Protein 5X5O (pdb70)

B-factor: mean 28.89, std 9.57, range [13.62, 67.31]

CATH classification: 3.30.200.20 (+1 more: 1.10.510.10)

Organism: Homo sapiens (NCBI:txid9606)

InterPro domains:
  IPR000719 Protein kinase domain [PS50011] (16-277)
  IPR000719 Protein kinase domain [SM00220] (16-263)
  IPR001245 Serine-threonine/tyrosine-protein kinase, catalytic domain [PF07714] (17-259)
  IPR001245 Serine-threonine/tyrosine-protein kinase, catalytic domain [PR00109] (82-95)
  IPR001245 Serine-threonine/tyrosine-protein kinase, catalytic domain [PR00109] (123-141)
  IPR001245 Serine-threonine/tyrosine-protein kinase, catalytic domain [PR00109] (168-178)
  IPR001245 Serine-threonine/tyrosine-protein kinase, catalytic domain [PR00109] (187-209)
  IPR001245 Serine-threonine/tyrosine-protein kinase, catalytic domain [PR00109] (231-253)
  IPR001660 Sterile alpha motif domain [PF07647] (359-407)
  IPR001660 Sterile alpha motif domain [PS50105] (339-410)
  IPR001660 Sterile alpha motif domain [SM00454] (336-410)
  IPR008271 Serine/threonine-protein kinase, active site [PS00108] (129-141)
  IPR011009 Protein kinase-like domain superfamily [SSF56112] (8-260)
  IPR013761 Sterile alpha motif/pointed domain superfamily [G3DSA:1.10.150.50] (335-414)
  IPR013761 Sterile alpha motif/pointed domain superfamily [SSF47769] (335-408)
  IPR051681 Serine/Threonine Kinases and Pseudokinases [PTHR44329] (10-263)

Sequence (291 aa):
FVQIKFDDLQFFENCGGGSFGSVYRAKWISQDKEVAVKKLLKIEKEAEILSSVLSHRNIIQFYGVILEPPNYGIVTEYASLGSLYDYINSNRSEEMDMDHIMTWATDVAKGMHYLHMEAPVKVIHRDLKSRNVVIAADGVLKICDFGASRFHNHTTHSLVGTFPWMAPEVIQSLPVSETCDTYSYGVVLWEMLTREVPFKGLEGLQVAWLVVEKNERLTIPSSCPRSFAELLHQCWEADAKKRPSFKQIISILESMSNDTSLPDKCNSFLHNKAEWRCEIEATLERLKKLER

GO terms:
  GO:0004674 protein serine/threonine kinase activity (F, IDA)
  GO:0004706 JUN kinase kinase kinase activity (F, IDA)
  GO:0004709 MAP kinase kinase kinase activity (F, IDA)
  GO:0005737 cytoplasm (C, IDA)
  GO:0031098 stress-activated protein kinase signaling cascade (P, IDA)
  GO:1902010 negative regulation of translation in response to endoplasmic reticulum stress (P, IDA)
  GO:0071493 cellular response to UV-B (P, IDA)
  GO:0070303 negative regulation of stress-activated protein kinase signaling cascade (P, IDA)
  GO:0170011 stalled ribosome sensor activity (F, IDA)
  GO:0005515 protein binding (F, IPI)
  GO:0070181 small ribosomal subunit rRNA binding (F, IDA)
  GO:0038066 p38MAPK cascade (P, IDA)
  GO:0043068 positive regulation of programmed cell death (P, IDA)
  GO:0030295 protein kinase activator activity (F, IDA)
  GO:0043022 ribosome binding (F, IDA)
  GO:0140469 GCN2-mediated signaling (P, IDA)
  GO:0051403 stress-activated MAPK cascade (P, IDA)
  GO:0046777 protein autophosphorylation (P, IDA)
  GO:0007254 JNK cascade (P, IDA)
  GO:0070269 pyroptotic inflammatory response (P, IDA)

Solvent-accessible surface area: 13690 Å² total; per-residue (Å²): 75,87,91,3,118,64,128,29,13,85,48,89,75,112,29,74,63,30,89,89,16,29,70,12,76,0,57,24,96,79,98,109,80,66,0,13,5,25,43,2,106,122,10,83,152,99,10,93,74,21,17,98,2,64,48,180,1,1,16,53,37,42,0,0,4,62,54,97,112,48,31,0,30,0,19,28,71,7,64,106,30,18,0,40,96,24,2,60,48,137,163,4,107,108,3,55,15,96,39,0,14,70,13,0,26,19,0,0,91,0,0,36,21,0,4,123,102,17,99,43,101,0,28,0,100,22,1,22,0,104,10,0,25,5,12,76,115,23,38,0,25,0,20,38,21,8,2,26,95,30,11,90,75,27,43,97,110,79,74,28,8,18,12,3,15,1,10,14,32,37,82,104,80,128,52,30,34,14,1,0,0,4,4,1,0,2,0,1,3,0,1,2,1,14,23,29,2,12,99,69,24,88,1,130,26,1,6,120,15,2,38,96,120,94,28,42,15,33,32,4,98,54,12,10,161,42,0,13,90,3,1,94,81,0,7,75,57,68,18,160,139,11,8,30,3,131,94,0,24,57,48,2,103,75,9,72,119,49,134,48,3,51,117,118,0,39,72,4,1,115,46,35,96,124,4,122,86,63,10,55,52,28,11,109,142,6,99,69,76,89,122

Secondary structure (DSSP, 8-state):
--B--GGGEEESS-TTSS-TT-EEEEEETTTTEEEEEEEES---GGGGGGTT---TTBPPEEEEEEETTEEEEEEE--TT-BHHHHHTSGGGGG--HHHHHHHHHHHHHHHHIIIIISSS----S---GGGEEE-TTS-EEE--TTHHHH-HHHH---TTTGGG--HHHHTT----THHHHHHHHHHHHHHHH-S-TTTT--HHHHHHHHHHS-------TTS-HHHHHHHHHHT-SSGGGSPPHHHHHHHHHHHHT-TTHHHHHHHHHTTHHHHHHHHHHHHHHHHHHH-

Nearest PDB structures (foldseek):
  6juu-assembly1_A  TM=1.003E+00  e=3.378E-52  Homo sapiens
  7yaz-assembly1_A  TM=9.928E-01  e=5.346E-51  Homo sapiens
  5hes-assembly1_A  TM=9.687E-01  e=1.290E-46  Homo sapiens
  5hes-assembly2_B  TM=9.769E-01  e=2.271E-45  Homo sapiens
  2e2b-assembly1_A  TM=8.171E-01  e=8.642E-20  Homo sapiens

Foldseek 3Di:
DAEAEPVQKAWPDDPPPDDQQDWTWIARNVVRAIKIKGWAQAFDPVCVLVQPDDDLAAWHWDHWYHDPRTTITITHDAPAAFQLVCLLDPNLLPDAPVLLLQQLLLNLVVLCCQQPVGPDRFQQQQDARNQWTAHPVGRIHGHNSCCVPTPVVSCVVVLLRLLQFQLCSLVVHDDDSLRVLLSSLSRSVCSLLSDRFLPPDGSVLSSCCCHVVVDHQDDFPLADPLSVVLSCLSSDNPSVSHDRSVVVSVSSVVLVPPPPVRVSSRCSSNCNVPRVVVRVVVSVVSVVVVD

Radius of gyration: 19.41 Å; Cα contacts (8 Å, |Δi|>4): 484; chains: 1; bounding box: 49×49×43 Å

Structure (mmCIF, N/CA/C/O backbone):
data_5X5O
#
_entry.id   5X5O
#
_cell.length_a   131.057
_cell.length_b   48.501
_cell.length_c   42.625
_cell.angle_alpha   90.00
_cell.angle_beta   105.48
_cell.angle_gamma   90.00
#
_symmetry.space_group_name_H-M   'C 1 2 1'
#
loop_
_entity.id
_entity.type
_entity.pdbx_description
1 polymer 'Mitogen-activated protein kinase kinase kinase MLT'
2 non-polymer N-[2,4-bis(fluoranyl)-3-[2-(3-methoxy-1H-pyrazolo[3,4-b]pyridin-5-yl)ethynyl]phenyl]-3-bromanyl-benzenesulfonamide
3 water water
#
loop_
_atom_site.group_PDB
_atom_site.id
_atom_site.type_symbol
_atom_site.label_atom_id
_atom_site.label_alt_id
_atom_site.label_comp_id
_atom_site.label_asym_id
_atom_site.label_entity_id
_atom_site.label_seq_id
_atom_site.pdbx_PDB_ins_code
_atom_site.Cartn_x
_atom_site.Cartn_y
_atom_site.Cartn_z
_atom_site.occupancy
_atom_site.B_iso_or_equiv
_atom_site.auth_seq_id
_atom_site.auth_comp_id
_atom_site.auth_asym_id
_atom_site.auth_atom_id
_atom_site.pdbx_PDB_model_num
ATOM 1 N N . PHE A 1 9 ? -0.631 0.201 21.240 1.00 40.69 8 PHE A N 1
ATOM 2 C CA . PHE A 1 9 ? 0.582 -0.615 21.213 1.00 40.30 8 PHE A CA 1
ATOM 3 C C . PHE A 1 9 ? 0.261 -2.051 20.813 1.00 40.83 8 PHE A C 1
ATOM 4 O O . PHE A 1 9 ? 0.421 -2.983 21.599 1.00 39.16 8 PHE A O 1
ATOM 12 N N . VAL A 1 10 ? -0.200 -2.202 19.573 1.00 35.48 9 VAL A N 1
ATOM 13 C CA . VAL A 1 10 ? -0.525 -3.514 19.031 1.00 32.90 9 VAL A CA 1
ATOM 14 C C . VAL A 1 10 ? 0.717 -4.388 18.999 1.00 27.48 9 VAL A C 1
ATOM 15 O O . VAL A 1 10 ? 1.770 -3.988 18.499 1.00 25.89 9 VAL A O 1
ATOM 19 N N . GLN A 1 11 ? 0.603 -5.595 19.533 1.00 29.29 10 GLN A N 1
ATOM 20 C CA . GLN A 1 11 ? 1.703 -6.543 19.507 1.00 23.91 10 GLN A CA 1
ATOM 21 C C . GLN A 1 11 ? 1.597 -7.421 18.270 1.00 26.56 10 GLN A C 1
ATOM 22 O O . GLN A 1 11 ? 0.513 -7.924 17.949 1.00 32.27 10 GLN A O 1
ATOM 28 N N . ILE A 1 12 ? 2.718 -7.596 17.576 1.00 23.33 11 ILE A N 1
ATOM 29 C CA . ILE A 1 12 ? 2.800 -8.453 16.400 1.00 23.44 11 ILE A CA 1
ATOM 30 C C . ILE A 1 12 ? 3.730 -9.611 16.721 1.00 27.21 11 ILE A C 1
ATOM 31 O O . ILE A 1 12 ? 4.864 -9.397 17.162 1.00 26.34 11 ILE A O 1
ATOM 36 N N . LYS A 1 13 ? 3.253 -10.831 16.512 1.00 28.56 12 LYS A N 1
ATOM 37 C CA . LYS A 1 13 ? 4.078 -11.999 16.780 1.00 27.35 12 LYS A CA 1
ATOM 38 C C . LYS A 1 13 ? 5.205 -12.081 15.767 1.00 26.07 12 LYS A C 1
ATOM 39 O O . LYS A 1 13 ? 5.016 -11.784 14.583 1.00 25.82 12 LYS A O 1
ATOM 45 N N . PHE A 1 14 ? 6.395 -12.451 16.245 1.00 25.35 13 PHE A N 1
ATOM 46 C CA . PHE A 1 14 ? 7.517 -12.660 15.338 1.00 26.09 13 PHE A CA 1
ATOM 47 C C . PHE A 1 14 ? 7.144 -13.695 14.290 1.00 24.59 13 PHE A C 1
ATOM 48 O O . PHE A 1 14 ? 7.540 -13.595 13.121 1.00 24.31 13 PHE A O 1
ATOM 56 N N . ASP A 1 15 ? 6.329 -14.672 14.684 1.00 24.04 14 ASP A N 1
ATOM 57 C CA . ASP A 1 15 ? 5.910 -15.738 13.788 1.00 26.60 14 ASP A CA 1
ATOM 58 C C . ASP A 1 15 ? 4.862 -15.290 12.778 1.00 28.25 14 ASP A C 1
ATOM 59 O O . ASP A 1 15 ? 4.491 -16.074 11.891 1.00 24.90 14 ASP A O 1
ATOM 64 N N . ASP A 1 16 ? 4.355 -14.070 12.915 1.00 25.32 15 ASP A N 1
ATOM 65 C CA . ASP A 1 16 ? 3.387 -13.505 11.981 1.00 26.03 15 ASP A CA 1
ATOM 66 C C . ASP A 1 16 ? 4.064 -12.630 10.935 1.00 23.84 15 ASP A C 1
ATOM 67 O O . ASP A 1 16 ? 3.396 -11.844 10.267 1.00 21.16 15 ASP A O 1
ATOM 72 N N . LEU A 1 17 ? 5.378 -12.743 10.797 1.00 25.13 16 LEU A N 1
ATOM 73 C CA . LEU A 1 17 ? 6.154 -11.927 9.882 1.00 21.45 16 LEU A CA 1
ATOM 74 C C . LEU A 1 17 ? 6.965 -12.825 8.983 1.00 23.69 16 LEU A C 1
ATOM 75 O O . LEU A 1 17 ? 7.656 -13.728 9.463 1.00 24.45 16 LEU A O 1
ATOM 80 N N . GLN A 1 18 ? 6.892 -12.568 7.690 1.00 19.50 17 GLN A N 1
ATOM 81 C CA . GLN A 1 18 ? 7.800 -13.180 6.742 1.00 24.71 17 GLN A CA 1
ATOM 82 C C . GLN A 1 18 ? 8.879 -12.158 6.413 1.00 27.15 17 GLN A C 1
ATOM 83 O O . GLN A 1 18 ? 8.576 -11.082 5.898 1.00 28.57 17 GLN A O 1
ATOM 89 N N . PHE A 1 19 ? 10.124 -12.464 6.748 1.00 24.26 18 PHE A N 1
ATOM 90 C CA . PHE A 1 19 ? 11.213 -11.534 6.488 1.00 28.17 18 PHE A CA 1
ATOM 91 C C . PHE A 1 19 ? 11.771 -11.769 5.093 1.00 38.84 18 PHE A C 1
ATOM 92 O O . PHE A 1 19 ? 11.941 -12.914 4.666 1.00 33.01 18 PHE A O 1
ATOM 100 N N . PHE A 1 20 ? 12.027 -10.676 4.370 1.00 36.83 19 PHE A N 1
ATOM 101 C CA . PHE A 1 20 ? 12.500 -10.823 2.998 1.00 41.71 19 PHE A CA 1
ATOM 102 C C . PHE A 1 20 ? 14.023 -10.865 2.929 1.00 52.49 19 PHE A C 1
ATOM 103 O O . PHE A 1 20 ? 14.585 -11.554 2.069 1.00 56.20 19 PHE A O 1
ATOM 111 N N . GLU A 1 21 ? 14.712 -10.174 3.830 1.00 47.52 20 GLU A N 1
ATOM 112 C CA . GLU A 1 21 ? 16.143 -10.373 4.006 1.00 52.71 20 GLU A CA 1
ATOM 113 C C . GLU A 1 21 ? 16.384 -10.956 5.396 1.00 52.84 20 GLU A C 1
ATOM 114 O O . GLU A 1 21 ? 15.526 -10.850 6.278 1.00 50.77 20 GLU A O 1
ATOM 120 N N . ASN A 1 22 ? 17.540 -11.598 5.596 1.00 53.98 21 ASN A N 1
ATOM 121 C CA . ASN A 1 22 ? 17.806 -12.184 6.909 1.00 55.21 21 ASN A CA 1
ATOM 122 C C . ASN A 1 22 ? 17.920 -11.086 7.965 1.00 53.57 21 ASN A C 1
ATOM 123 O O . ASN A 1 22 ? 18.613 -10.085 7.764 1.00 53.87 21 ASN A O 1
ATOM 128 N N . CYS A 1 23 ? 17.223 -11.267 9.089 1.00 59.68 22 CYS A N 1
ATOM 129 C CA . CYS A 1 23 ? 17.147 -10.235 10.119 1.00 53.40 22 CYS A CA 1
ATOM 130 C C . CYS A 1 23 ? 18.259 -10.351 11.153 1.00 51.63 22 CYS A C 1
ATOM 131 O O . CYS A 1 23 ? 18.321 -9.533 12.080 1.00 51.33 22 CYS A O 1
ATOM 134 N N . GLY A 1 24 ? 19.137 -11.332 11.011 1.00 53.61 23 GLY A N 1
ATOM 135 C CA . GLY A 1 24 ? 20.308 -11.406 11.851 1.00 55.56 23 GLY A CA 1
ATOM 136 C C . GLY A 1 24 ? 21.542 -10.746 11.287 1.00 59.07 23 GLY A C 1
ATOM 137 O O . GLY A 1 24 ? 22.614 -10.852 11.891 1.00 59.89 23 GLY A O 1
ATOM 138 N N . GLY A 1 25 ? 21.433 -10.058 10.153 1.00 57.19 24 GLY A N 1
ATOM 139 C CA . GLY A 1 25 ? 22.598 -9.482 9.521 1.00 61.98 24 GLY A CA 1
ATOM 140 C C . GLY A 1 25 ? 22.857 -8.017 9.784 1.00 62.27 24 GLY A C 1
ATOM 141 O O . GLY A 1 25 ? 23.729 -7.438 9.130 1.00 67.31 24 GLY A O 1
ATOM 142 N N . GLY A 1 26 ? 22.153 -7.384 10.722 1.00 54.86 25 GLY A N 1
ATOM 143 C CA . GLY A 1 26 ? 22.280 -5.957 10.913 1.00 49.06 25 GLY A CA 1
ATOM 144 C C . GLY A 1 26 ? 22.459 -5.553 12.354 1.00 41.24 25 GLY A C 1
ATOM 145 O O . GLY A 1 26 ? 22.095 -6.264 13.299 1.00 38.91 25 GLY A O 1
ATOM 146 N N . SER A 1 27 ? 23.034 -4.366 12.517 1.00 39.10 26 SER A N 1
ATOM 147 C CA . SER A 1 27 ? 23.122 -3.730 13.817 1.00 36.58 26 SER A CA 1
ATOM 148 C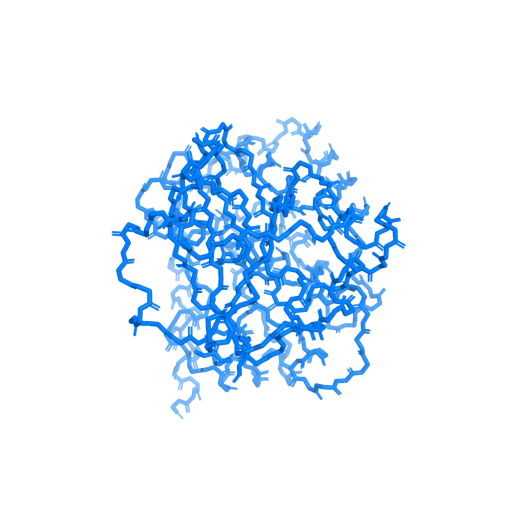 C . SER A 1 27 ? 21.730 -3.352 14.323 1.00 37.17 26 SER A C 1
ATOM 149 O O . SER A 1 27 ? 20.744 -3.338 13.572 1.00 37.36 26 SER A O 1
ATOM 152 N N . PHE A 1 28 ? 21.643 -3.084 15.623 1.00 31.59 27 PHE A N 1
ATOM 153 C CA . PHE A 1 28 ? 20.408 -2.528 16.151 1.00 31.83 27 PHE A CA 1
ATOM 154 C C . PHE A 1 28 ? 20.102 -1.228 15.423 1.00 37.89 27 PHE A C 1
ATOM 155 O O . PHE A 1 28 ? 21.004 -0.453 15.085 1.00 38.34 27 PHE A O 1
ATOM 163 N N . GLY A 1 29 ? 18.815 -1.002 15.162 1.00 35.82 28 GLY A N 1
ATOM 164 C CA . GLY A 1 29 ? 18.400 0.056 14.266 1.00 28.91 28 GLY A CA 1
ATOM 165 C C . GLY A 1 29 ? 18.237 -0.357 12.827 1.00 35.81 28 GLY A C 1
ATOM 166 O O . GLY A 1 29 ? 17.612 0.392 12.053 1.00 32.04 28 GLY A O 1
ATOM 167 N N . SER A 1 30 ? 18.769 -1.515 12.441 1.00 30.67 29 SER A N 1
ATOM 168 C CA . SER A 1 30 ? 18.581 -1.994 11.084 1.00 31.11 29 SER A CA 1
ATOM 169 C C . SER A 1 30 ? 17.104 -2.230 10.820 1.00 27.08 29 SER A C 1
ATOM 170 O O . SER A 1 30 ? 16.339 -2.595 11.716 1.00 25.71 29 SER A O 1
ATOM 173 N N . VAL A 1 31 ? 16.696 -1.989 9.585 1.00 29.77 30 VAL A N 1
ATOM 174 C CA . VAL A 1 31 ? 15.303 -2.113 9.195 1.00 28.34 30 VAL A CA 1
ATOM 175 C C . VAL A 1 31 ? 15.215 -3.197 8.140 1.00 29.55 30 VAL A C 1
ATOM 176 O O . VAL A 1 31 ? 16.018 -3.225 7.201 1.00 30.92 30 VAL A O 1
ATOM 180 N N . TYR A 1 32 ? 14.237 -4.078 8.287 1.00 25.33 31 TYR A N 1
ATOM 181 C CA . TYR A 1 32 ? 14.061 -5.170 7.351 1.00 24.56 31 TYR A CA 1
ATOM 182 C C . TYR A 1 32 ? 12.690 -5.070 6.716 1.00 27.89 31 TYR A C 1
ATOM 183 O O . TYR A 1 32 ? 11.708 -4.734 7.390 1.00 23.05 31 TYR A O 1
ATOM 192 N N . ARG A 1 33 ? 12.650 -5.332 5.411 1.00 27.81 32 ARG A N 1
ATOM 1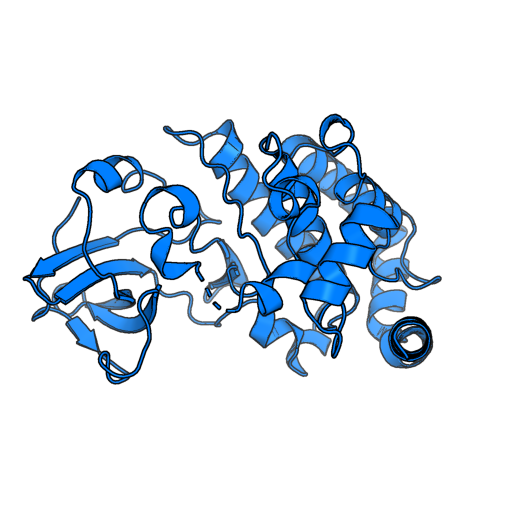93 C CA . ARG A 1 33 ? 11.389 -5.463 4.698 1.00 27.44 32 ARG A CA 1
ATOM 194 C C . ARG A 1 33 ? 10.804 -6.840 4.971 1.00 26.03 32 ARG A C 1
ATOM 195 O O . ARG A 1 33 ? 11.525 -7.840 4.991 1.00 26.62 32 ARG A O 1
ATOM 203 N N . ALA A 1 34 ? 9.495 -6.877 5.206 1.00 24.79 33 ALA A N 1
ATOM 204 C CA . ALA A 1 34 ? 8.810 -8.066 5.688 1.00 25.84 33 ALA A CA 1
ATOM 205 C C . ALA A 1 34 ? 7.346 -8.025 5.261 1.00 27.83 33 ALA A C 1
ATOM 206 O O . ALA A 1 34 ? 6.808 -6.967 4.913 1.00 25.40 33 ALA A O 1
ATOM 208 N N . LYS A 1 35 ? 6.714 -9.196 5.276 1.00 23.14 34 LYS A N 1
ATOM 209 C CA . LYS A 1 35 ? 5.275 -9.327 5.102 1.00 28.29 34 LYS A CA 1
ATOM 210 C C . LYS A 1 35 ? 4.646 -9.634 6.447 1.00 26.92 34 LYS A C 1
ATOM 211 O O . LYS A 1 35 ? 5.028 -10.604 7.113 1.00 23.13 34 LYS A O 1
ATOM 217 N N . TRP A 1 36 ? 3.670 -8.824 6.818 1.00 20.33 35 TRP A N 1
ATOM 218 C CA . TRP A 1 36 ? 2.802 -9.085 7.959 1.00 23.46 35 TRP A CA 1
ATOM 219 C C . TRP A 1 36 ? 1.713 -10.048 7.484 1.00 22.15 35 TRP A C 1
ATOM 220 O O . TRP A 1 36 ? 0.762 -9.640 6.818 1.00 25.40 35 TRP A O 1
ATOM 231 N N . ILE A 1 37 ? 1.843 -11.324 7.867 1.00 22.98 36 ILE A N 1
ATOM 232 C CA . ILE A 1 37 ? 1.136 -12.419 7.191 1.00 22.07 36 ILE A CA 1
ATOM 233 C C . ILE A 1 37 ? -0.362 -12.351 7.466 1.00 23.19 36 ILE A C 1
ATOM 234 O O . ILE A 1 37 ? -1.191 -12.500 6.559 1.00 26.22 36 ILE A O 1
ATOM 239 N N . SER A 1 38 ? -0.736 -12.154 8.730 1.00 24.21 37 SER A N 1
ATOM 240 C CA . SER A 1 38 ? -2.155 -12.198 9.092 1.00 26.01 37 SER A CA 1
ATOM 241 C C . SER A 1 38 ? -2.912 -11.017 8.504 1.00 30.41 37 SER A C 1
ATOM 242 O O . SER A 1 38 ? -4.144 -11.041 8.396 1.00 27.37 37 SER A O 1
ATOM 245 N N . GLN A 1 39 ? -2.192 -9.960 8.150 1.00 28.52 38 GLN A N 1
ATOM 246 C CA . GLN A 1 39 ? -2.796 -8.764 7.594 1.00 24.11 38 GLN A CA 1
ATOM 247 C C . GLN A 1 39 ? -2.454 -8.569 6.134 1.00 24.15 38 GLN A C 1
ATOM 248 O O . GLN A 1 39 ? -2.967 -7.632 5.516 1.00 27.12 38 GLN A O 1
ATOM 254 N N . ASP A 1 40 ? -1.588 -9.409 5.577 1.00 25.14 39 ASP A N 1
ATOM 255 C CA . ASP A 1 40 ? -1.257 -9.342 4.158 1.00 25.13 39 ASP A CA 1
ATOM 256 C C . ASP A 1 40 ? -0.751 -7.945 3.777 1.00 34.33 39 ASP A C 1
ATOM 257 O O . ASP A 1 40 ? -1.067 -7.411 2.710 1.00 31.25 39 ASP A O 1
ATOM 262 N N . LYS A 1 41 ? 0.046 -7.338 4.666 1.00 28.28 40 LYS A N 1
ATOM 263 C CA . LYS A 1 41 ? 0.632 -6.021 4.437 1.00 28.82 40 LYS A CA 1
ATOM 264 C C . LYS A 1 41 ? 2.152 -6.127 4.406 1.00 30.86 40 LYS A C 1
ATOM 265 O O . LYS A 1 41 ? 2.755 -6.827 5.228 1.00 22.14 40 LYS A O 1
ATOM 271 N N . GLU A 1 42 ? 2.758 -5.439 3.442 1.00 26.04 41 GLU A N 1
ATOM 272 C CA . GLU A 1 42 ? 4.202 -5.238 3.446 1.00 26.68 41 GLU A CA 1
ATOM 273 C C . GLU A 1 42 ? 4.569 -4.213 4.515 1.00 26.07 41 GLU A C 1
ATOM 274 O O . GLU A 1 42 ? 3.910 -3.179 4.655 1.00 25.53 41 GLU A O 1
ATOM 280 N N . VAL A 1 43 ? 5.617 -4.508 5.285 1.00 21.08 42 VAL A N 1
ATOM 281 C CA . VAL A 1 43 ? 5.974 -3.708 6.446 1.00 19.47 42 VAL A CA 1
ATOM 282 C C . VAL A 1 43 ? 7.490 -3.544 6.513 1.00 24.25 42 VAL A C 1
ATOM 283 O O . VAL A 1 43 ? 8.255 -4.260 5.861 1.00 21.14 42 VAL A O 1
ATOM 287 N N . ALA A 1 44 ? 7.913 -2.556 7.304 1.00 24.50 43 ALA A N 1
ATOM 288 C CA . ALA A 1 44 ? 9.292 -2.399 7.738 1.00 20.86 43 ALA A CA 1
ATOM 289 C C . ALA A 1 44 ? 9.375 -2.848 9.185 1.00 19.15 43 ALA A C 1
ATOM 290 O O . ALA A 1 44 ? 8.424 -2.653 9.948 1.00 21.72 43 ALA A O 1
ATOM 292 N N . VAL A 1 45 ? 10.490 -3.470 9.561 1.00 20.59 44 VAL A N 1
ATOM 293 C CA . VAL A 1 45 ? 10.692 -3.941 10.930 1.00 16.21 44 VAL A CA 1
ATOM 294 C C . VAL A 1 45 ? 12.060 -3.457 11.377 1.00 20.62 44 VAL A C 1
ATOM 295 O O . VAL A 1 45 ? 13.075 -3.828 10.774 1.00 23.06 44 VAL A O 1
ATOM 299 N N . LYS A 1 46 ? 12.094 -2.625 12.416 1.00 18.77 45 LYS A N 1
ATOM 300 C CA . LYS A 1 46 ? 13.353 -2.157 12.973 1.00 20.14 45 LYS A CA 1
ATOM 301 C C . LYS A 1 46 ? 13.750 -3.050 14.136 1.00 18.53 45 LYS A C 1
ATOM 302 O O . LYS A 1 46 ? 12.972 -3.228 15.076 1.00 20.74 45 LYS A O 1
ATOM 308 N N . LYS A 1 47 ? 14.970 -3.576 14.088 1.00 24.04 46 LYS A N 1
ATOM 309 C CA . LYS A 1 47 ? 15.446 -4.457 15.137 1.00 23.88 46 LYS A CA 1
ATOM 310 C C . LYS A 1 47 ? 15.962 -3.634 16.305 1.00 25.63 46 LYS A C 1
ATOM 311 O O . LYS A 1 47 ? 16.768 -2.720 16.122 1.00 26.45 46 LYS A O 1
ATOM 317 N N . LEU A 1 48 ? 15.490 -3.962 17.500 1.00 25.23 47 LEU A N 1
ATOM 318 C CA . LEU A 1 48 ? 15.827 -3.226 18.706 1.00 24.97 47 LEU A CA 1
ATOM 319 C C . LEU A 1 48 ? 16.419 -4.159 19.749 1.00 27.09 47 LEU A C 1
ATOM 320 O O . LEU A 1 48 ? 16.117 -5.355 19.792 1.00 24.30 47 LEU A O 1
ATOM 325 N N . LEU A 1 49 ? 17.264 -3.589 20.601 1.00 26.71 48 LEU A N 1
ATOM 326 C CA . LEU A 1 49 ? 17.748 -4.337 21.753 1.00 29.25 48 LEU A CA 1
ATOM 327 C C . LEU A 1 49 ? 16.604 -4.672 22.695 1.00 29.70 48 LEU A C 1
ATOM 328 O O . LEU A 1 49 ? 16.467 -5.817 23.141 1.00 26.93 48 LEU A O 1
ATOM 333 N N . LYS A 1 50 ? 15.778 -3.682 23.010 1.00 29.09 49 LYS A N 1
ATOM 334 C CA . LYS A 1 50 ? 14.584 -3.893 23.809 1.00 31.24 49 LYS A CA 1
ATOM 335 C C . LYS A 1 50 ? 13.646 -2.732 23.525 1.00 29.96 49 LYS A C 1
ATOM 336 O O . LYS A 1 50 ? 14.050 -1.729 22.934 1.00 29.69 49 LYS A O 1
ATOM 342 N N . ILE A 1 51 ? 12.390 -2.883 23.936 1.00 31.80 50 ILE A N 1
ATOM 343 C CA . ILE A 1 51 ? 11.361 -1.871 23.710 1.00 34.24 50 ILE A CA 1
ATOM 344 C C . ILE A 1 51 ? 10.777 -1.444 25.053 1.00 42.61 50 ILE A C 1
ATOM 345 O O . ILE A 1 51 ? 10.234 -2.277 25.787 1.00 44.03 50 ILE A O 1
ATOM 350 N N . GLU A 1 52 ? 10.885 -0.150 25.369 1.00 42.79 51 GLU A N 1
ATOM 351 C CA . GLU A 1 52 ? 10.187 0.430 26.512 1.00 44.38 51 GLU A CA 1
ATOM 352 C C . GLU A 1 52 ? 8.684 0.408 26.298 1.00 43.56 51 GLU A C 1
ATOM 353 O O . GLU A 1 52 ? 8.197 0.802 25.238 1.00 39.47 51 GLU A O 1
ATOM 359 N N . LYS A 1 53 ? 7.945 0.011 27.336 1.00 43.48 52 LYS A N 1
ATOM 360 C CA . LYS A 1 53 ? 6.500 0.200 27.321 1.00 38.51 52 LYS A CA 1
ATOM 361 C C . LYS A 1 53 ? 6.149 1.659 27.058 1.00 42.13 52 LYS A C 1
ATOM 362 O O . LYS A 1 53 ? 5.120 1.955 26.442 1.00 40.82 52 LYS A O 1
ATOM 368 N N . GLU A 1 54 ? 6.996 2.590 27.521 1.00 37.09 53 GLU A N 1
ATOM 369 C CA . GLU A 1 54 ? 6.686 4.014 27.391 1.00 39.10 53 GLU A CA 1
ATOM 370 C C . GLU A 1 54 ? 6.661 4.483 25.941 1.00 35.00 53 GLU A C 1
ATOM 371 O O . GLU A 1 54 ? 6.088 5.540 25.647 1.00 38.66 53 GLU A O 1
ATOM 377 N N . ALA A 1 55 ? 7.286 3.738 25.027 1.00 38.43 54 ALA A N 1
ATOM 378 C CA . ALA A 1 55 ? 7.187 4.087 23.614 1.00 38.14 54 ALA A CA 1
ATOM 379 C C . ALA A 1 55 ? 5.746 4.079 23.117 1.00 34.88 54 ALA A C 1
ATOM 380 O O . ALA A 1 55 ? 5.498 4.553 22.003 1.00 37.48 54 ALA A O 1
ATOM 382 N N . GLU A 1 56 ? 4.811 3.555 23.922 1.00 32.16 55 GLU A N 1
ATOM 383 C CA . GLU A 1 56 ? 3.379 3.647 23.645 1.00 36.66 55 GLU A CA 1
ATOM 384 C C . GLU A 1 56 ? 2.970 5.038 23.199 1.00 33.00 55 GLU A C 1
ATOM 385 O O . GLU A 1 56 ? 2.075 5.189 22.362 1.00 31.26 55 GLU A O 1
ATOM 391 N N . ILE A 1 57 ? 3.590 6.068 23.779 1.00 30.14 56 ILE A N 1
ATOM 392 C CA . ILE A 1 57 ? 3.129 7.432 23.549 1.00 31.53 56 ILE A CA 1
ATOM 393 C C . ILE A 1 57 ? 3.322 7.838 22.090 1.00 28.93 56 ILE A C 1
ATOM 394 O O . ILE A 1 57 ? 2.587 8.684 21.577 1.00 32.06 56 ILE A O 1
ATOM 399 N N . LEU A 1 58 ? 4.302 7.256 21.402 1.00 26.46 57 LEU A N 1
ATOM 400 C CA . LEU A 1 58 ? 4.529 7.569 19.997 1.00 28.18 57 LEU A CA 1
ATOM 401 C C . LEU A 1 58 ? 3.645 6.762 19.066 1.00 30.42 57 LEU A C 1
ATOM 402 O O . LEU A 1 58 ? 3.512 7.126 17.890 1.00 30.60 57 LEU A O 1
ATOM 407 N N A SER A 1 59 ? 3.054 5.667 19.551 0.33 31.01 58 SER A N 1
ATOM 408 N N B SER A 1 59 ? 3.045 5.676 19.566 0.67 31.04 58 SER A N 1
ATOM 409 C CA A SER A 1 59 ? 2.268 4.792 18.690 0.33 29.69 58 SER A CA 1
ATOM 410 C CA B SER A 1 59 ? 2.259 4.778 18.729 0.67 29.94 58 SER A CA 1
ATOM 411 C C A SER A 1 59 ? 1.049 5.490 18.118 0.33 28.76 58 SER A C 1
ATOM 412 C C B SER A 1 59 ? 1.014 5.446 18.177 0.67 28.83 58 SER A C 1
ATOM 413 O O A SER A 1 59 ? 0.503 5.033 17.108 0.33 27.62 58 SER A O 1
ATOM 414 O O B SER A 1 59 ? 0.405 4.911 17.244 0.67 27.49 58 SER A O 1
ATOM 419 N N . VAL A 1 60 ? 0.614 6.591 18.741 1.00 27.03 59 VAL A N 1
ATOM 420 C CA . VAL A 1 60 ? -0.579 7.296 18.298 1.00 30.40 59 VAL A CA 1
ATOM 421 C C . VAL A 1 60 ? -0.267 8.432 17.326 1.00 26.59 59 VAL A C 1
ATOM 422 O O . VAL A 1 60 ? -1.206 9.067 16.829 1.00 24.56 59 VAL A O 1
ATOM 426 N N . LEU A 1 61 ? 1.009 8.705 17.035 1.00 24.24 60 LEU A N 1
ATOM 427 C CA . LEU A 1 61 ? 1.342 9.692 16.014 1.00 26.92 60 LEU A CA 1
ATOM 428 C C . LEU A 1 61 ? 0.928 9.184 14.640 1.00 25.74 60 LEU A C 1
ATOM 429 O O . LEU A 1 61 ? 1.171 8.027 14.295 1.00 26.47 60 LEU A O 1
ATOM 434 N N . SER A 1 62 ? 0.298 10.049 13.850 1.00 22.07 61 SER A N 1
ATOM 435 C CA . SER A 1 62 ? -0.141 9.634 12.524 1.00 23.00 61 SER A CA 1
ATOM 436 C C . SER A 1 62 ? -0.261 10.856 11.629 1.00 23.81 61 SER A C 1
ATOM 437 O O . SER A 1 62 ? -0.960 11.806 11.976 1.00 23.03 61 SER A O 1
ATOM 440 N N . HIS A 1 63 ? 0.420 10.824 10.490 1.00 19.16 62 HIS A N 1
ATOM 441 C CA . HIS A 1 63 ? 0.411 11.944 9.565 1.00 21.09 62 HIS A CA 1
ATOM 442 C C . HIS A 1 63 ? 0.902 11.438 8.223 1.00 17.08 62 HIS A C 1
ATOM 443 O O . HIS A 1 63 ? 1.751 10.545 8.161 1.00 17.62 62 HIS A O 1
ATOM 450 N N . ARG A 1 64 ? 0.392 12.039 7.146 1.00 18.38 63 ARG A N 1
ATOM 451 C CA . ARG A 1 64 ? 0.723 11.497 5.832 1.00 17.85 63 ARG A CA 1
ATOM 452 C C . ARG A 1 64 ? 2.209 11.632 5.501 1.00 15.20 63 ARG A C 1
ATOM 453 O O . ARG A 1 64 ? 2.686 10.975 4.568 1.00 17.58 63 ARG A O 1
ATOM 461 N N . ASN A 1 65 ? 2.962 12.457 6.245 1.00 15.27 64 ASN A N 1
ATOM 462 C CA . ASN A 1 65 ? 4.373 12.647 5.951 1.00 16.50 64 ASN A CA 1
ATOM 463 C C . ASN A 1 65 ? 5.278 12.080 7.044 1.00 17.73 64 ASN A C 1
ATOM 464 O O . ASN A 1 65 ? 6.451 12.451 7.128 1.00 17.48 64 ASN A O 1
ATOM 469 N N . ILE A 1 66 ? 4.761 11.171 7.866 1.00 15.82 65 ILE A N 1
ATOM 470 C CA . ILE A 1 66 ? 5.586 10.421 8.803 1.00 18.34 65 ILE A CA 1
ATOM 471 C C . ILE A 1 66 ? 5.232 8.953 8.656 1.00 18.92 65 ILE A C 1
ATOM 472 O O . ILE A 1 66 ? 4.085 8.592 8.375 1.00 19.68 65 ILE A O 1
ATOM 477 N N . ILE A 1 67 ? 6.240 8.102 8.821 1.00 17.97 66 ILE A N 1
ATOM 478 C CA . ILE A 1 67 ? 6.032 6.669 8.652 1.00 18.35 66 ILE A CA 1
ATOM 479 C C . ILE A 1 67 ? 4.997 6.160 9.662 1.00 19.14 66 ILE A C 1
ATOM 480 O O . ILE A 1 67 ? 4.976 6.567 10.827 1.00 16.86 66 ILE A O 1
ATOM 485 N N . GLN A 1 68 ? 4.115 5.274 9.217 1.00 17.06 67 GLN A N 1
ATOM 486 C CA . GLN A 1 68 ? 2.957 4.892 10.026 1.00 18.77 67 GLN A CA 1
ATOM 487 C C . GLN A 1 68 ? 3.284 3.689 10.919 1.00 20.32 67 GLN A C 1
ATOM 488 O O . GLN A 1 68 ? 3.650 2.625 10.422 1.00 16.92 67 GLN A O 1
ATOM 494 N N . PHE A 1 69 ? 3.132 3.862 12.229 1.00 17.03 68 PHE A N 1
ATOM 495 C CA . PHE A 1 69 ? 3.313 2.763 13.174 1.00 20.94 68 PHE A CA 1
ATOM 496 C C . PHE A 1 69 ? 2.250 1.683 12.990 1.00 18.87 68 PHE A C 1
ATOM 497 O O . PHE A 1 69 ? 1.066 1.983 12.826 1.00 20.01 68 PHE A O 1
ATOM 505 N N . TYR A 1 70 ? 2.676 0.419 13.055 1.00 18.79 69 TYR A N 1
ATOM 506 C CA . TYR A 1 70 ? 1.777 -0.729 13.003 1.00 17.46 69 TYR A CA 1
ATOM 507 C C . TYR A 1 70 ? 1.786 -1.575 14.272 1.00 19.59 69 TYR A C 1
ATOM 508 O O . TYR A 1 70 ? 0.741 -2.108 14.653 1.00 21.58 69 TYR A O 1
ATOM 517 N N . GLY A 1 71 ? 2.936 -1.764 14.908 1.00 21.77 70 GLY A N 1
ATOM 518 C CA . GLY A 1 71 ? 2.984 -2.636 16.071 1.00 22.53 70 GLY A CA 1
ATOM 519 C C . GLY A 1 71 ? 4.403 -2.871 16.548 1.00 21.16 70 GLY A C 1
ATOM 520 O O . GLY A 1 71 ? 5.371 -2.359 15.975 1.00 20.46 70 GLY A O 1
ATOM 521 N N . VAL A 1 72 ? 4.511 -3.669 17.619 1.00 23.49 71 VAL A N 1
ATOM 522 C CA . VAL A 1 72 ? 5.786 -3.999 18.245 1.00 18.56 71 VAL A CA 1
ATOM 523 C C . VAL A 1 72 ? 5.902 -5.511 18.408 1.00 21.70 71 VAL A C 1
ATOM 524 O O . VAL A 1 72 ? 4.906 -6.197 18.667 1.00 23.83 71 VAL A O 1
ATOM 528 N N . ILE A 1 73 ? 7.133 -6.020 18.272 1.00 22.12 72 ILE A N 1
ATOM 529 C CA . ILE A 1 73 ? 7.467 -7.417 18.533 1.00 24.84 72 ILE A CA 1
ATOM 530 C C . ILE A 1 73 ? 8.112 -7.488 19.908 1.00 25.55 72 ILE A C 1
ATOM 531 O O . ILE A 1 73 ? 9.071 -6.753 20.189 1.00 23.49 72 ILE A O 1
ATOM 536 N N . LEU A 1 74 ? 7.607 -8.384 20.760 1.00 28.44 73 LEU A N 1
ATOM 537 C CA . LEU A 1 74 ? 7.945 -8.377 22.183 1.00 30.76 73 LEU A CA 1
ATOM 538 C C . LEU A 1 74 ? 8.222 -9.813 22.632 1.00 33.07 73 LEU A C 1
ATOM 539 O O . LEU A 1 74 ? 7.555 -10.345 23.513 1.00 35.96 73 LEU A O 1
ATOM 544 N N . GLU A 1 75 ? 9.204 -10.444 21.999 1.00 28.17 74 GLU A N 1
ATOM 545 C CA . GLU A 1 75 ? 9.536 -11.840 22.262 1.00 29.76 74 GLU A CA 1
ATOM 546 C C . GLU A 1 75 ? 11.047 -11.950 22.418 1.00 30.46 74 GLU A C 1
ATOM 547 O O . GLU A 1 75 ? 11.747 -12.282 21.449 1.00 30.55 74 GLU A O 1
ATOM 553 N N . PRO A 1 76 ? 11.580 -11.677 23.615 1.00 29.37 75 PRO A N 1
ATOM 554 C CA . PRO A 1 76 ? 13.031 -11.703 23.830 1.00 35.41 75 PRO A CA 1
ATOM 555 C C . PRO A 1 76 ? 13.640 -12.981 23.258 1.00 32.56 75 PRO A C 1
ATOM 556 O O . PRO A 1 76 ? 13.048 -14.050 23.412 1.00 34.44 75 PRO A O 1
ATOM 560 N N . PRO A 1 77 ? 14.786 -12.867 22.576 1.00 32.26 76 PRO A N 1
ATOM 561 C CA . PRO A 1 77 ? 15.562 -11.641 22.414 1.00 32.98 76 PRO A CA 1
ATOM 562 C C . PRO A 1 77 ? 15.157 -10.806 21.204 1.00 32.08 76 PRO A C 1
ATOM 563 O O . PRO A 1 77 ? 15.836 -9.830 20.908 1.00 31.95 76 PRO A O 1
ATOM 567 N N . ASN A 1 78 ? 14.073 -11.175 20.530 1.00 30.46 77 ASN A N 1
ATOM 568 C CA . ASN A 1 78 ? 13.620 -10.469 19.339 1.00 29.23 77 ASN A CA 1
ATOM 569 C C . ASN A 1 78 ? 12.646 -9.364 19.738 1.00 28.05 77 ASN A C 1
ATOM 570 O O . ASN A 1 78 ? 11.521 -9.641 20.174 1.00 32.81 77 ASN A O 1
ATOM 575 N N . TYR A 1 79 ? 13.092 -8.120 19.596 1.00 24.28 78 TYR A N 1
ATOM 576 C CA . TYR A 1 79 ? 12.289 -6.924 19.802 1.00 21.82 78 TYR A CA 1
ATOM 577 C C . TYR A 1 79 ? 12.314 -6.105 18.524 1.00 24.07 78 TYR A C 1
ATOM 578 O O . TYR A 1 79 ? 13.339 -6.053 17.841 1.00 22.06 78 TYR A O 1
ATOM 587 N N . GLY A 1 80 ? 11.198 -5.455 18.204 1.00 22.10 79 GLY A N 1
ATOM 588 C CA . GLY A 1 80 ? 11.248 -4.515 17.104 1.00 24.38 79 GLY A CA 1
ATOM 589 C C . GLY A 1 80 ? 10.002 -3.675 16.981 1.00 19.91 79 GLY A C 1
ATOM 590 O O . GLY A 1 80 ? 8.991 -3.916 17.644 1.00 23.35 79 GLY A O 1
ATOM 591 N N . ILE A 1 81 ? 10.086 -2.692 16.092 1.00 19.05 80 ILE A N 1
ATOM 592 C CA . ILE A 1 81 ? 8.972 -1.813 15.767 1.00 20.08 80 ILE A CA 1
ATOM 593 C C . ILE A 1 81 ? 8.626 -2.049 14.314 1.00 18.60 80 ILE A C 1
ATOM 594 O O . ILE A 1 81 ? 9.523 -2.083 13.458 1.00 17.40 80 ILE A O 1
ATOM 599 N N . VAL A 1 82 ? 7.331 -2.235 14.052 1.00 18.29 81 VAL A N 1
ATOM 600 C CA . VAL A 1 82 ? 6.806 -2.539 12.731 1.00 19.80 81 VAL A CA 1
ATOM 601 C C . VAL A 1 82 ? 6.067 -1.306 12.223 1.00 18.68 81 VAL A C 1
ATOM 602 O O . VAL A 1 82 ? 5.249 -0.724 12.941 1.00 18.59 81 VAL A O 1
ATOM 606 N N . THR A 1 83 ? 6.365 -0.903 10.993 1.00 18.64 82 THR A N 1
ATOM 607 C CA . THR A 1 83 ? 5.715 0.248 10.376 1.00 18.96 82 THR A CA 1
ATOM 608 C C . THR A 1 83 ? 5.335 -0.106 8.945 1.00 20.67 82 THR A C 1
ATOM 609 O O . THR A 1 83 ? 5.665 -1.181 8.431 1.00 19.64 82 THR A O 1
ATOM 613 N N . GLU A 1 84 ? 4.647 0.832 8.303 1.00 21.21 83 GLU A N 1
ATOM 614 C CA . GLU A 1 84 ? 4.418 0.754 6.873 1.00 21.45 83 GLU A CA 1
ATOM 615 C C . GLU A 1 84 ? 5.751 0.715 6.132 1.00 21.51 83 GLU A C 1
ATOM 616 O O . GLU A 1 84 ? 6.778 1.195 6.613 1.00 20.10 83 GLU A O 1
ATOM 622 N N . TYR A 1 85 ? 5.739 0.121 4.954 1.00 21.61 84 TYR A N 1
ATOM 623 C CA . TYR A 1 85 ? 6.909 0.106 4.097 1.00 23.61 84 TYR A CA 1
ATOM 624 C C . TYR A 1 85 ? 6.644 1.002 2.893 1.00 22.66 84 TYR A C 1
ATOM 625 O O . TYR A 1 85 ? 5.691 0.766 2.146 1.00 20.87 84 TYR A O 1
ATOM 634 N N . ALA A 1 86 ? 7.496 2.006 2.703 1.00 17.80 85 ALA A N 1
ATOM 635 C CA . ALA A 1 86 ? 7.385 2.923 1.570 1.00 22.01 85 ALA A CA 1
ATOM 636 C C . ALA A 1 86 ? 8.103 2.329 0.359 1.00 18.55 85 ALA A C 1
ATOM 637 O O . ALA A 1 86 ? 9.324 2.191 0.359 1.00 20.13 85 ALA A O 1
ATOM 639 N N . SER A 1 87 ? 7.338 1.999 -0.685 1.00 24.19 86 SER A N 1
ATOM 640 C CA . SER A 1 87 ? 7.811 1.089 -1.734 1.00 22.60 86 SER A CA 1
ATOM 641 C C . SER A 1 87 ? 9.046 1.601 -2.475 1.00 24.00 86 SER A C 1
ATOM 642 O O . SER A 1 87 ? 9.797 0.801 -3.043 1.00 28.57 86 SER A O 1
ATOM 645 N N . LEU A 1 88 ? 9.248 2.919 -2.551 1.00 21.96 87 LEU A N 1
ATOM 646 C CA . LEU A 1 88 ? 10.271 3.448 -3.450 1.00 19.38 87 LEU A CA 1
ATOM 647 C C . LEU A 1 88 ? 11.595 3.785 -2.744 1.00 24.16 87 LEU A C 1
ATOM 648 O O . LEU A 1 88 ? 12.479 4.404 -3.350 1.00 21.87 87 LEU A O 1
ATOM 653 N N . GLY A 1 89 ? 11.780 3.363 -1.503 1.00 21.92 88 GLY A N 1
ATOM 654 C CA . GLY A 1 89 ? 13.095 3.464 -0.896 1.00 23.38 88 GLY A CA 1
ATOM 655 C C . GLY A 1 89 ? 13.366 4.840 -0.307 1.00 23.04 88 GLY A C 1
ATOM 656 O O . GLY A 1 89 ? 12.482 5.700 -0.197 1.00 20.17 88 GLY A O 1
ATOM 657 N N . SER A 1 90 ? 14.625 5.039 0.082 1.00 20.63 89 SER A N 1
ATOM 658 C CA . SER A 1 90 ? 14.991 6.240 0.812 1.00 18.46 89 SER A CA 1
ATOM 659 C C . SER A 1 90 ? 15.251 7.398 -0.140 1.00 21.06 89 SER A C 1
ATOM 660 O O . SER A 1 90 ? 15.633 7.218 -1.300 1.00 17.38 89 SER A O 1
ATOM 663 N N . LEU A 1 91 ? 15.039 8.606 0.381 1.00 21.22 90 LEU A N 1
ATOM 664 C CA . LEU A 1 91 ? 15.327 9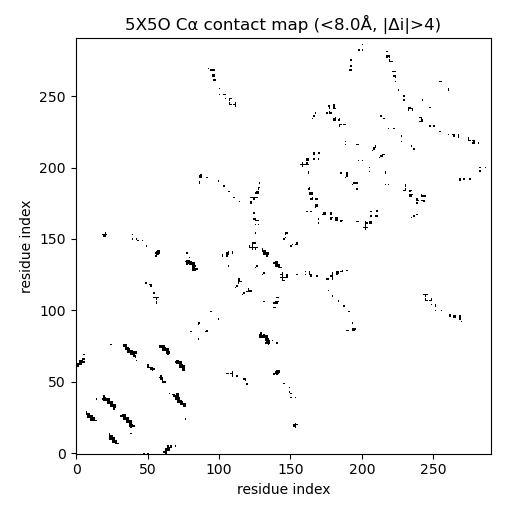.805 -0.398 1.00 20.84 90 LEU A CA 1
ATOM 665 C C . LEU A 1 91 ? 16.806 9.863 -0.762 1.00 20.84 90 LEU A C 1
ATOM 666 O O . LEU A 1 91 ? 17.166 10.185 -1.897 1.00 18.47 90 LEU A O 1
ATOM 671 N N . TYR A 1 92 ? 17.678 9.511 0.184 1.00 18.55 91 TYR A N 1
ATOM 672 C CA . TYR A 1 92 ? 19.113 9.527 -0.085 1.00 23.24 91 TYR A CA 1
ATOM 673 C C . TYR A 1 92 ? 19.447 8.690 -1.314 1.00 20.31 91 TYR A C 1
ATOM 674 O O . TYR A 1 92 ? 20.165 9.141 -2.214 1.00 20.03 91 TYR A O 1
ATOM 683 N N . ASP A 1 93 ? 18.929 7.464 -1.370 1.00 19.13 92 ASP A N 1
ATOM 684 C CA . ASP A 1 93 ? 19.279 6.570 -2.467 1.00 22.60 92 ASP A CA 1
ATOM 685 C C . ASP A 1 93 ? 18.727 7.083 -3.788 1.00 22.66 92 ASP A C 1
ATOM 686 O O . ASP A 1 93 ? 19.363 6.927 -4.836 1.00 24.15 92 ASP A O 1
ATOM 691 N N . TYR A 1 94 ? 17.541 7.689 -3.757 1.00 21.36 93 TYR A N 1
ATOM 692 C CA . TYR A 1 94 ? 16.975 8.273 -4.967 1.00 22.13 93 TYR A CA 1
ATOM 693 C C . TYR A 1 94 ? 17.844 9.421 -5.459 1.00 21.80 93 TYR A C 1
ATOM 694 O O . TYR A 1 94 ? 18.225 9.474 -6.633 1.00 20.34 93 TYR A O 1
ATOM 703 N N . ILE A 1 95 ? 18.149 10.369 -4.565 1.00 20.25 94 ILE A N 1
ATOM 704 C CA . ILE A 1 95 ? 18.877 11.574 -4.951 1.00 20.00 94 ILE A CA 1
ATOM 705 C C . ILE A 1 95 ? 20.208 11.218 -5.598 1.00 22.42 94 ILE A C 1
ATOM 706 O O . ILE A 1 95 ? 20.586 11.782 -6.629 1.00 24.28 94 ILE A O 1
ATOM 711 N N . ASN A 1 96 ? 20.951 10.299 -4.997 1.00 21.39 95 ASN A N 1
ATOM 712 C CA . ASN A 1 96 ? 22.293 9.990 -5.467 1.00 24.01 95 ASN A CA 1
ATOM 713 C C . ASN A 1 96 ? 22.304 8.926 -6.548 1.00 26.19 95 ASN A C 1
ATOM 714 O O . ASN A 1 96 ? 23.342 8.301 -6.786 1.00 33.03 95 ASN A O 1
ATOM 719 N N . SER A 1 97 ? 21.173 8.698 -7.178 1.00 25.20 96 SER A N 1
ATOM 720 C CA . SER A 1 97 ? 21.074 7.851 -8.349 1.00 26.47 96 SER A CA 1
ATOM 721 C C . SER A 1 97 ? 20.820 8.729 -9.561 1.00 29.01 96 SER A C 1
ATOM 722 O O . SER A 1 97 ? 20.474 9.904 -9.439 1.00 25.37 96 SER A O 1
ATOM 725 N N . ASN A 1 98 ? 20.997 8.143 -10.745 1.00 26.30 97 ASN A N 1
ATOM 726 C CA . ASN A 1 98 ? 20.697 8.883 -11.957 1.00 27.29 97 ASN A CA 1
ATOM 727 C C . ASN A 1 98 ? 19.207 9.146 -12.124 1.00 29.40 97 ASN A C 1
ATOM 728 O O . ASN A 1 98 ? 18.830 9.961 -12.972 1.00 27.39 97 ASN A O 1
ATOM 733 N N . ARG A 1 99 ? 18.351 8.490 -11.332 1.00 27.38 98 ARG A N 1
ATOM 734 C CA . ARG A 1 99 ? 16.920 8.735 -11.465 1.00 25.31 98 ARG A CA 1
ATOM 735 C C . ARG A 1 99 ? 16.546 10.172 -11.115 1.00 27.78 98 ARG A C 1
ATOM 736 O O . ARG A 1 99 ? 15.603 10.721 -11.698 1.00 23.23 98 ARG A O 1
ATOM 744 N N . SER A 1 100 ? 17.280 10.804 -10.186 1.00 24.91 99 SER A N 1
ATOM 745 C CA . SER A 1 100 ? 16.955 12.169 -9.786 1.00 26.42 99 SER A CA 1
ATOM 746 C C . SER A 1 100 ? 17.112 13.171 -10.923 1.00 25.03 99 SER A C 1
ATOM 747 O O . SER A 1 100 ? 16.774 14.345 -10.737 1.00 22.79 99 SER A O 1
ATOM 750 N N . GLU A 1 101 ? 17.632 12.755 -12.077 1.00 25.66 100 GLU A N 1
ATOM 751 C CA . GLU A 1 101 ? 17.667 13.654 -13.229 1.00 26.62 100 GLU A CA 1
ATOM 752 C C . GLU A 1 101 ? 16.263 14.025 -13.699 1.00 28.94 100 GLU A C 1
ATOM 753 O O . GLU A 1 101 ? 16.091 15.003 -14.433 1.00 30.54 100 GLU A O 1
ATOM 759 N N . GLU A 1 102 ? 15.250 13.257 -13.305 1.00 27.09 101 GLU A N 1
ATOM 760 C CA . GLU A 1 102 ? 13.877 13.569 -13.678 1.00 25.06 101 GLU A CA 1
ATOM 761 C C . GLU A 1 102 ? 13.240 14.652 -12.814 1.00 29.76 101 GLU A C 1
ATOM 762 O O . GLU A 1 102 ? 12.085 15.006 -13.061 1.00 27.57 101 GLU A O 1
ATOM 768 N N . MET A 1 103 ? 13.932 15.154 -11.794 1.00 26.02 102 MET A N 1
ATOM 769 C CA . MET A 1 103 ? 13.331 16.129 -10.897 1.00 26.00 102 MET A CA 1
ATOM 770 C C . MET A 1 103 ? 13.306 17.520 -11.521 1.00 27.42 102 MET A C 1
ATOM 771 O O . MET A 1 103 ? 14.312 18.003 -12.047 1.00 31.34 102 MET A O 1
ATOM 776 N N . ASP A 1 104 ? 12.148 18.172 -11.441 1.00 23.51 103 ASP A N 1
ATOM 777 C CA . ASP A 1 104 ? 12.008 19.563 -11.846 1.00 23.39 103 ASP A CA 1
ATOM 778 C C . ASP A 1 104 ? 11.609 20.383 -10.623 1.00 23.88 103 ASP A C 1
ATOM 779 O O . ASP A 1 104 ? 11.525 19.872 -9.500 1.00 25.29 103 ASP A O 1
ATOM 784 N N . MET A 1 105 ? 11.364 21.674 -10.834 1.00 22.33 104 MET A N 1
ATOM 785 C CA . MET A 1 105 ? 11.043 22.534 -9.705 1.00 23.58 104 MET A CA 1
ATOM 786 C C . MET A 1 105 ? 9.768 22.075 -9.004 1.00 22.93 104 MET A C 1
ATOM 787 O O . MET A 1 105 ? 9.702 22.063 -7.770 1.00 21.42 104 MET A O 1
ATOM 792 N N . ASP A 1 106 ? 8.745 21.689 -9.771 1.00 19.43 105 ASP A N 1
ATOM 793 C CA . ASP A 1 106 ? 7.503 21.229 -9.161 1.00 23.20 105 ASP A CA 1
ATOM 794 C C . ASP A 1 106 ? 7.762 20.010 -8.269 1.00 19.33 105 ASP A C 1
ATOM 795 O O . ASP A 1 106 ? 7.208 19.896 -7.165 1.00 23.73 105 ASP A O 1
ATOM 800 N N . HIS A 1 107 ? 8.656 19.132 -8.705 1.00 21.29 106 HIS A N 1
ATOM 801 C CA . HIS A 1 107 ? 9.030 17.958 -7.915 1.00 20.55 106 HIS A CA 1
ATOM 802 C C . HIS A 1 107 ? 9.691 18.374 -6.600 1.00 23.61 106 HIS A C 1
ATOM 803 O O . HIS A 1 107 ? 9.299 17.914 -5.524 1.00 23.27 106 HIS A O 1
ATOM 810 N N . ILE A 1 108 ? 10.693 19.254 -6.671 1.00 19.72 107 ILE A N 1
ATOM 811 C CA . ILE A 1 108 ? 11.389 19.702 -5.465 1.00 25.62 107 ILE A CA 1
ATOM 812 C C . ILE A 1 108 ? 10.428 20.412 -4.526 1.00 19.56 107 ILE A C 1
ATOM 813 O O . ILE A 1 108 ? 10.454 20.204 -3.309 1.00 21.82 107 ILE A O 1
ATOM 818 N N . MET A 1 109 ? 9.562 21.266 -5.075 1.00 20.87 108 MET A N 1
ATOM 819 C CA . MET A 1 109 ? 8.616 21.990 -4.232 1.00 24.82 108 MET A CA 1
ATOM 820 C C . MET A 1 109 ? 7.685 21.028 -3.508 1.00 21.23 108 MET A C 1
ATOM 821 O O . MET A 1 109 ? 7.449 21.165 -2.307 1.00 18.32 108 MET A O 1
ATOM 826 N N . THR A 1 110 ? 7.155 20.043 -4.222 1.00 20.61 109 THR A N 1
ATOM 827 C CA . THR A 1 110 ? 6.283 19.058 -3.596 1.00 23.03 109 THR A CA 1
ATOM 828 C C . THR A 1 110 ? 7.005 18.316 -2.473 1.00 19.73 109 THR A C 1
ATOM 829 O O . THR A 1 110 ? 6.468 18.158 -1.371 1.00 20.32 109 THR A O 1
ATOM 833 N N . TRP A 1 111 ? 8.229 17.866 -2.735 1.00 19.10 110 TRP A N 1
ATOM 834 C CA . TRP A 1 111 ? 8.969 17.089 -1.742 1.00 19.19 110 TRP A CA 1
ATOM 835 C C . TRP A 1 111 ? 9.448 17.955 -0.580 1.00 18.39 110 TRP A C 1
ATOM 836 O O . TRP A 1 111 ? 9.430 17.513 0.577 1.00 18.85 110 TRP A O 1
ATOM 847 N N . ALA A 1 112 ? 9.856 19.193 -0.854 1.00 22.24 111 ALA A N 1
ATOM 848 C CA . ALA A 1 112 ? 10.232 20.084 0.247 1.00 18.12 111 ALA A CA 1
ATOM 849 C C . ALA A 1 112 ? 9.037 20.365 1.141 1.00 18.80 111 ALA A C 1
ATOM 850 O O . ALA A 1 112 ? 9.163 20.396 2.370 1.00 17.40 111 ALA A O 1
ATOM 852 N N . THR A 1 113 ? 7.855 20.528 0.542 1.00 17.79 112 THR A N 1
ATOM 853 C CA . THR A 1 113 ? 6.640 20.734 1.322 1.00 14.26 112 THR A CA 1
ATOM 854 C C . THR A 1 113 ? 6.263 19.489 2.128 1.00 19.63 112 THR A C 1
ATOM 855 O O . THR A 1 113 ? 5.853 19.595 3.290 1.00 17.30 112 THR A O 1
ATOM 859 N N . ASP A 1 114 ? 6.393 18.298 1.525 1.00 17.12 113 ASP A N 1
ATOM 860 C CA . ASP A 1 114 ? 6.140 17.048 2.245 1.00 20.03 113 ASP A CA 1
ATOM 861 C C . ASP A 1 114 ? 6.925 16.980 3.554 1.00 19.39 113 ASP A C 1
ATOM 862 O O . ASP A 1 114 ? 6.359 16.713 4.619 1.00 14.64 113 ASP A O 1
ATOM 867 N N . VAL A 1 115 ? 8.238 17.184 3.476 1.00 17.76 114 VAL A N 1
ATOM 868 C CA . VAL A 1 115 ? 9.103 17.039 4.651 1.00 18.11 114 VAL A CA 1
ATOM 869 C C . VAL A 1 115 ? 8.799 18.128 5.678 1.00 19.34 114 VAL A C 1
ATOM 870 O O . VAL A 1 115 ? 8.677 17.850 6.881 1.00 18.49 114 VAL A O 1
ATOM 874 N N . ALA A 1 116 ? 8.675 19.378 5.221 1.00 17.15 115 ALA A N 1
ATOM 875 C CA . ALA A 1 116 ? 8.285 20.469 6.106 1.00 18.44 115 ALA A CA 1
ATOM 876 C C . ALA A 1 116 ? 6.938 20.194 6.775 1.00 17.97 115 ALA A C 1
ATOM 877 O O . ALA A 1 116 ? 6.766 20.485 7.960 1.00 16.35 115 ALA A O 1
ATOM 879 N N . LYS A 1 117 ? 5.971 19.608 6.051 1.00 15.93 116 LYS A N 1
ATOM 880 C CA . LYS A 1 117 ? 4.676 19.357 6.679 1.00 16.21 116 LYS A CA 1
ATOM 881 C C . LYS A 1 117 ? 4.757 18.241 7.719 1.00 17.32 116 LYS A C 1
ATOM 882 O O . LYS A 1 117 ? 4.155 18.346 8.797 1.00 17.42 116 LYS A O 1
ATOM 888 N N . GLY A 1 118 ? 5.511 17.181 7.440 1.00 16.54 117 GLY A N 1
ATOM 889 C CA . GLY A 1 118 ? 5.703 16.146 8.463 1.00 16.36 117 GLY A CA 1
ATOM 890 C C . GLY A 1 118 ? 6.398 16.663 9.710 1.00 20.23 117 GLY A C 1
ATOM 891 O O . GLY A 1 118 ? 6.026 16.320 10.841 1.00 18.63 117 GLY A O 1
ATOM 892 N N . MET A 1 119 ? 7.417 17.506 9.527 1.00 20.42 118 MET A N 1
ATOM 893 C CA . MET A 1 119 ? 8.106 18.062 10.687 1.00 18.99 118 MET A CA 1
ATOM 894 C C . MET A 1 119 ? 7.224 19.049 11.436 1.00 21.91 118 MET A C 1
ATOM 895 O O . MET A 1 119 ? 7.276 19.129 12.670 1.00 21.29 118 MET A O 1
ATOM 900 N N . HIS A 1 120 ? 6.409 19.828 10.718 1.00 19.81 119 HIS A N 1
ATOM 901 C CA . HIS A 1 120 ? 5.498 20.705 11.441 1.00 18.03 119 HIS A CA 1
ATOM 902 C C . HIS A 1 120 ? 4.549 19.888 12.299 1.00 20.59 119 HIS A C 1
ATOM 903 O O . HIS A 1 120 ? 4.265 20.251 13.446 1.00 17.83 119 HIS A O 1
ATOM 910 N N . TYR A 1 121 ? 4.056 18.771 11.761 1.00 18.60 120 TYR A N 1
ATOM 911 C CA . TYR A 1 121 ? 3.218 17.884 12.557 1.00 22.87 120 TYR A CA 1
ATOM 912 C C . TYR A 1 121 ? 3.944 17.460 13.824 1.00 20.83 120 TYR A C 1
ATOM 913 O O . TYR A 1 121 ? 3.397 17.540 14.932 1.00 22.23 120 TYR A O 1
ATOM 922 N N . LEU A 1 122 ? 5.185 17.001 13.669 1.00 16.34 121 LEU A N 1
ATOM 923 C CA . LEU A 1 122 ? 5.927 16.458 14.799 1.00 21.18 121 LEU A CA 1
ATOM 924 C C . LEU A 1 122 ? 6.169 17.532 15.852 1.00 21.49 121 LEU A C 1
ATOM 925 O O . LEU A 1 122 ? 6.079 17.265 17.059 1.00 20.37 121 LEU A O 1
ATOM 930 N N . HIS A 1 123 ? 6.417 18.764 15.407 1.00 19.50 122 HIS A N 1
ATOM 931 C CA . HIS A 1 123 ? 6.767 19.836 16.327 1.00 21.44 122 HIS A CA 1
ATOM 932 C C . HIS A 1 123 ? 5.539 20.444 16.994 1.00 21.53 122 HIS A C 1
ATOM 933 O O . HIS A 1 123 ? 5.616 20.879 18.146 1.00 23.53 122 HIS A O 1
ATOM 940 N N . MET A 1 124 ? 4.412 20.528 16.289 1.00 21.13 123 MET A N 1
ATOM 941 C CA . MET A 1 124 ? 3.341 21.420 16.719 1.00 25.97 123 MET A CA 1
ATOM 942 C C . MET A 1 124 ? 1.953 20.800 16.785 1.00 26.98 123 MET A C 1
ATOM 943 O O . MET A 1 124 ? 1.114 21.310 17.521 1.00 26.69 123 MET A O 1
ATOM 948 N N . GLU A 1 125 ? 1.688 19.715 16.063 1.00 21.96 124 GLU A N 1
ATOM 949 C CA . GLU A 1 125 ? 0.331 19.204 15.918 1.00 24.25 124 GLU A CA 1
ATOM 950 C C . GLU A 1 125 ? 0.099 17.870 16.601 1.00 25.49 124 GLU A C 1
ATOM 951 O O . GLU A 1 125 ? -1.058 17.522 16.848 1.00 24.13 124 GLU A O 1
ATOM 957 N N . ALA A 1 126 ? 1.161 17.132 16.914 1.00 24.84 125 ALA A N 1
ATOM 958 C CA . ALA A 1 126 ? 1.091 15.801 17.492 1.00 24.15 125 ALA A CA 1
ATOM 959 C C . ALA A 1 126 ? 0.733 15.851 18.977 1.00 28.55 125 ALA A C 1
ATOM 960 O O . ALA A 1 126 ? 0.982 16.850 19.649 1.00 27.26 125 ALA A O 1
ATOM 962 N N . PRO A 1 127 ? 0.158 14.767 19.515 1.00 31.01 126 PRO A N 1
ATOM 963 C CA . PRO A 1 127 ? -0.174 14.754 20.954 1.00 30.84 126 PRO A CA 1
ATOM 964 C C . PRO A 1 127 ? 1.038 14.929 21.846 1.00 30.22 126 PRO A C 1
ATOM 965 O O . PRO A 1 127 ? 0.912 15.371 22.994 1.00 38.06 126 PRO A O 1
ATOM 969 N N . VAL A 1 128 ? 2.213 14.566 21.350 1.00 29.61 127 VAL A N 1
ATOM 970 C CA . VAL A 1 128 ? 3.467 14.689 22.074 1.00 33.85 127 VAL A CA 1
ATOM 971 C C . VAL A 1 128 ? 4.414 15.477 21.185 1.00 30.26 127 VAL A C 1
ATOM 972 O O . VAL A 1 128 ? 4.491 15.218 19.980 1.00 30.68 127 VAL A O 1
ATOM 976 N N . LYS A 1 129 ? 5.126 16.441 21.755 1.00 30.51 128 LYS A N 1
ATOM 977 C CA . LYS A 1 129 ? 6.041 17.206 20.916 1.00 34.67 128 LYS A CA 1
ATOM 978 C C . LYS A 1 129 ? 7.275 16.374 20.598 1.00 32.05 128 LYS A C 1
ATOM 979 O O . LYS A 1 129 ? 7.930 15.848 21.498 1.00 29.57 128 LYS A O 1
ATOM 985 N N . VAL A 1 130 ? 7.603 16.254 19.317 1.00 24.84 129 VAL A N 1
ATOM 986 C CA . VAL A 1 130 ? 8.727 15.439 18.888 1.00 25.71 129 VAL A CA 1
A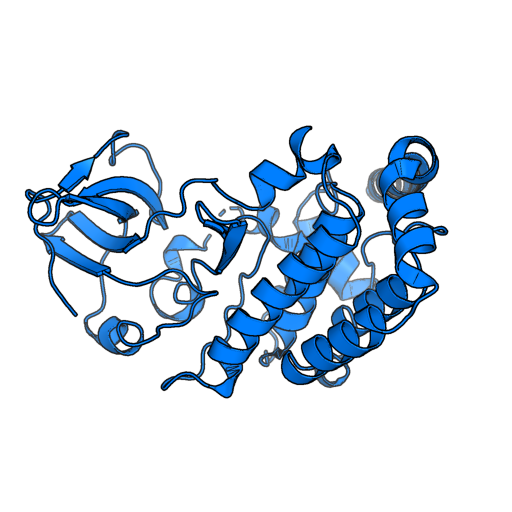TOM 987 C C . VAL A 1 130 ? 9.744 16.325 18.193 1.00 24.82 129 VAL A C 1
ATOM 988 O O . VAL A 1 130 ? 9.448 16.931 17.156 1.00 26.32 129 VAL A O 1
ATOM 992 N N . ILE A 1 131 ? 10.970 16.332 18.698 1.00 22.14 130 ILE A N 1
ATOM 993 C CA . ILE A 1 131 ? 12.056 17.025 18.022 1.00 21.18 130 ILE A CA 1
ATOM 994 C C . ILE A 1 131 ? 12.858 15.842 17.511 1.00 24.33 130 ILE A C 1
ATOM 995 O O . ILE A 1 131 ? 13.312 15.021 18.296 1.00 26.38 130 ILE A O 1
ATOM 1000 N N . HIS A 1 132 ? 13.029 15.736 16.201 1.00 20.63 131 HIS A N 1
ATOM 1001 C CA . HIS A 1 132 ? 13.693 14.562 15.665 1.00 20.09 131 HIS A CA 1
ATOM 1002 C C . HIS A 1 132 ? 15.148 14.356 16.061 1.00 21.54 131 HIS A C 1
ATOM 1003 O O . HIS A 1 132 ? 15.504 13.278 16.510 1.00 23.72 131 HIS A O 1
ATOM 1010 N N . ARG A 1 133 ? 15.963 15.395 15.857 1.00 20.34 132 ARG A N 1
ATOM 1011 C CA . ARG A 1 133 ? 17.418 15.504 16.144 1.00 21.69 132 ARG A CA 1
ATOM 1012 C C . ARG A 1 133 ? 18.371 14.759 15.183 1.00 24.77 132 ARG A C 1
ATOM 1013 O O . ARG A 1 133 ? 19.573 14.982 15.217 1.00 25.77 132 ARG A O 1
ATOM 1021 N N . ASP A 1 134 ? 17.824 13.907 14.323 1.00 19.05 133 ASP A N 1
ATOM 1022 C CA . ASP A 1 134 ? 18.586 13.100 13.389 1.00 23.16 133 ASP A CA 1
ATOM 1023 C C . ASP A 1 134 ? 17.991 13.126 11.993 1.00 23.99 133 ASP A C 1
ATOM 1024 O O . ASP A 1 134 ? 18.130 12.169 11.252 1.00 26.75 133 ASP A O 1
ATOM 1029 N N . LEU A 1 135 ? 17.289 14.195 11.652 1.00 19.51 134 LEU A N 1
ATOM 1030 C CA . LEU A 1 135 ? 16.690 14.275 10.336 1.00 22.89 134 LEU A CA 1
ATOM 1031 C C . LEU A 1 135 ? 17.768 14.307 9.257 1.00 25.24 134 LEU A C 1
ATOM 1032 O O . LEU A 1 135 ? 18.726 15.068 9.341 1.00 21.12 134 LEU A O 1
ATOM 1037 N N . LYS A 1 136 ? 17.585 13.493 8.228 1.00 20.44 135 LYS A N 1
ATOM 1038 C CA . LYS A 1 136 ? 18.532 13.443 7.121 1.00 21.53 135 LYS A CA 1
ATOM 1039 C C . LYS A 1 136 ? 17.876 12.698 5.964 1.00 20.24 135 LYS A C 1
ATOM 1040 O O . LYS A 1 136 ? 16.850 12.038 6.128 1.00 21.70 135 LYS A O 1
ATOM 1046 N N . SER A 1 137 ? 18.509 12.777 4.793 1.00 20.22 136 SER A N 1
ATOM 1047 C CA . SER A 1 137 ? 17.912 12.186 3.597 1.00 21.35 136 SER A CA 1
ATOM 1048 C C . SER A 1 137 ? 17.779 10.666 3.703 1.00 22.44 136 SER A C 1
ATOM 1049 O O . SER A 1 137 ? 16.904 10.077 3.056 1.00 19.47 136 SER A O 1
ATOM 1052 N N . ARG A 1 138 ? 18.604 10.013 4.523 1.00 17.59 137 ARG A N 1
ATOM 1053 C CA . ARG A 1 138 ? 18.439 8.569 4.674 1.00 20.85 137 ARG A CA 1
ATOM 1054 C C . ARG A 1 138 ? 17.260 8.220 5.568 1.00 23.54 137 ARG A C 1
ATOM 1055 O O . ARG A 1 138 ? 16.834 7.065 5.580 1.00 23.00 137 ARG A O 1
ATOM 1063 N N . ASN A 1 139 ? 16.743 9.189 6.327 1.00 20.73 138 ASN A N 1
ATOM 1064 C CA . ASN A 1 139 ? 15.614 8.996 7.224 1.00 22.62 138 ASN A CA 1
ATOM 1065 C C . ASN A 1 139 ? 14.284 9.463 6.628 1.00 16.35 138 ASN A C 1
ATOM 1066 O O . ASN A 1 139 ? 13.289 9.517 7.350 1.00 18.69 138 ASN A O 1
ATOM 1071 N N . VAL A 1 140 ? 14.258 9.823 5.346 1.00 14.27 139 VAL A N 1
ATOM 1072 C CA . VAL A 1 140 ? 13.024 10.119 4.624 1.00 13.62 139 VAL A CA 1
ATOM 1073 C C . VAL A 1 140 ? 12.883 9.081 3.519 1.00 17.08 139 VAL A C 1
ATOM 1074 O O . VAL A 1 140 ? 13.860 8.764 2.826 1.00 19.99 139 VAL A O 1
ATOM 1078 N N . VAL A 1 141 ? 11.672 8.550 3.346 1.00 18.25 140 VAL A N 1
ATOM 1079 C CA . VAL A 1 141 ? 11.465 7.500 2.362 1.00 17.71 140 VAL A CA 1
ATOM 1080 C C . VAL A 1 141 ? 10.285 7.873 1.478 1.00 15.62 140 VAL A C 1
ATOM 1081 O O . VAL A 1 141 ? 9.479 8.745 1.807 1.00 18.58 140 VAL A O 1
ATOM 1085 N N . ILE A 1 142 ? 10.203 7.213 0.325 1.00 18.58 141 ILE A N 1
ATOM 1086 C CA . ILE A 1 142 ? 9.277 7.601 -0.742 1.00 16.26 141 ILE A CA 1
ATOM 1087 C C . ILE A 1 142 ? 8.202 6.530 -0.876 1.00 16.56 141 ILE A C 1
ATOM 1088 O O . ILE A 1 142 ? 8.505 5.399 -1.266 1.00 20.82 141 ILE A O 1
ATOM 1093 N N . ALA A 1 143 ? 6.944 6.881 -0.602 1.00 14.85 142 ALA A N 1
ATOM 1094 C CA . ALA A 1 143 ? 5.858 5.922 -0.799 1.00 17.21 142 ALA A CA 1
ATOM 1095 C C . ALA A 1 143 ? 5.557 5.720 -2.286 1.00 19.45 142 ALA A C 1
ATOM 1096 O O . ALA A 1 143 ? 6.010 6.470 -3.162 1.00 19.25 142 ALA A O 1
ATOM 1098 N N . ALA A 1 144 ? 4.733 4.711 -2.560 1.00 20.28 143 ALA A N 1
ATOM 1099 C CA . ALA A 1 144 ? 4.470 4.316 -3.940 1.00 20.81 143 ALA A CA 1
ATOM 1100 C C . ALA A 1 144 ? 3.910 5.453 -4.802 1.00 19.90 143 ALA A C 1
ATOM 1101 O O . ALA A 1 144 ? 4.150 5.466 -6.016 1.00 21.41 143 ALA A O 1
ATOM 1103 N N . ASP A 1 145 ? 3.168 6.402 -4.213 1.00 19.78 144 ASP A N 1
ATOM 1104 C CA . ASP A 1 145 ? 2.610 7.548 -4.935 1.00 21.44 144 ASP A CA 1
ATOM 1105 C C . ASP A 1 145 ? 3.472 8.811 -4.834 1.00 16.88 144 ASP A C 1
ATOM 1106 O O . ASP A 1 145 ? 2.999 9.904 -5.187 1.00 16.02 144 ASP A O 1
ATOM 1111 N N . GLY A 1 146 ? 4.707 8.697 -4.334 1.00 19.82 145 GLY A N 1
ATOM 1112 C CA . GLY A 1 146 ? 5.597 9.842 -4.283 1.00 19.22 145 GLY A CA 1
ATOM 1113 C C . GLY A 1 146 ? 5.526 10.679 -3.027 1.00 18.70 145 GLY A C 1
ATOM 1114 O O . GLY A 1 146 ? 6.286 11.646 -2.909 1.00 23.61 145 GLY A O 1
ATOM 1115 N N . VAL A 1 147 ? 4.644 10.344 -2.086 1.00 17.80 146 VAL A N 1
ATOM 1116 C CA . VAL A 1 147 ? 4.564 11.070 -0.821 1.00 18.12 146 VAL A CA 1
ATOM 1117 C C . VAL A 1 147 ? 5.767 10.704 0.037 1.00 18.20 146 VAL A C 1
ATOM 1118 O O . VAL A 1 147 ? 6.078 9.521 0.210 1.00 18.07 146 VAL A O 1
ATOM 1122 N N . LEU A 1 148 ? 6.440 11.710 0.593 1.00 19.58 147 LEU A N 1
ATOM 1123 C CA . LEU A 1 148 ? 7.579 11.442 1.470 1.00 19.06 147 LEU A CA 1
ATOM 1124 C C . LEU A 1 148 ? 7.136 11.241 2.909 1.00 19.29 147 LEU A C 1
ATOM 1125 O O . LEU A 1 148 ? 6.199 11.888 3.381 1.00 17.64 147 LEU A O 1
ATOM 1130 N N . LYS A 1 149 ? 7.856 10.367 3.619 1.00 14.35 148 LYS A N 1
ATOM 1131 C CA . LYS A 1 149 ? 7.486 9.884 4.936 1.00 18.47 148 LYS A CA 1
ATOM 1132 C C . LYS A 1 149 ? 8.732 9.950 5.791 1.00 15.26 148 LYS A C 1
ATOM 1133 O O . LYS A 1 149 ? 9.754 9.374 5.405 1.00 17.06 148 LYS A O 1
ATOM 1139 N N . ILE A 1 150 ? 8.655 10.654 6.929 1.00 16.17 149 ILE A N 1
ATOM 1140 C CA . ILE A 1 150 ? 9.815 10.780 7.802 1.00 17.01 149 ILE A CA 1
ATOM 1141 C C . ILE A 1 150 ? 9.875 9.566 8.719 1.00 17.07 149 ILE A C 1
ATOM 1142 O O . ILE A 1 150 ? 8.865 9.162 9.306 1.00 18.00 149 ILE A O 1
ATOM 1147 N N . CYS A 1 151 ? 11.071 8.985 8.841 1.00 16.95 150 CYS A N 1
ATOM 1148 C CA . CYS A 1 151 ? 11.345 7.818 9.660 1.00 18.70 150 CYS A CA 1
ATOM 1149 C C . CYS A 1 151 ? 12.216 8.206 10.847 1.00 21.89 150 CYS A C 1
ATOM 1150 O O . CYS A 1 151 ? 12.821 9.275 10.850 1.00 19.66 150 CYS A O 1
ATOM 1153 N N . ASP A 1 152 ? 12.282 7.317 11.849 1.00 17.89 151 ASP A N 1
ATOM 1154 C CA . ASP A 1 152 ? 13.242 7.424 12.950 1.00 22.00 151 ASP A CA 1
ATOM 1155 C C . ASP A 1 152 ? 13.008 8.629 13.851 1.00 25.17 151 ASP A C 1
ATOM 1156 O O . ASP A 1 152 ? 13.906 8.997 14.628 1.00 22.81 151 ASP A O 1
ATOM 1161 N N . PHE A 1 153 ? 11.818 9.246 13.792 1.00 23.35 152 PHE A N 1
ATOM 1162 C CA . PHE A 1 153 ? 11.549 10.414 14.623 1.00 23.77 152 PHE A CA 1
ATOM 1163 C C . PHE A 1 153 ? 11.463 10.066 16.108 1.00 27.35 152 PHE A C 1
ATOM 1164 O O . PHE A 1 153 ? 11.446 10.973 16.944 1.00 21.42 152 PHE A O 1
ATOM 1172 N N . GLY A 1 154 ? 11.418 8.784 16.464 1.00 24.79 153 GLY A N 1
ATOM 1173 C CA . GLY A 1 154 ? 11.392 8.457 17.874 1.00 25.01 153 GLY A CA 1
ATOM 1174 C C . GLY A 1 154 ? 12.703 7.975 18.426 1.00 27.48 153 GLY A C 1
ATOM 1175 O O . GLY A 1 154 ? 12.821 7.755 19.636 1.00 27.70 153 GLY A O 1
ATOM 1176 N N . ALA A 1 155 ? 13.701 7.836 17.551 1.00 26.08 154 ALA A N 1
ATOM 1177 C CA . ALA A 1 155 ? 14.974 7.235 17.936 1.00 31.33 154 ALA A CA 1
ATOM 1178 C C . ALA A 1 155 ? 15.676 8.030 19.015 1.00 31.69 154 ALA A C 1
ATOM 1179 O O . ALA A 1 155 ? 16.180 7.451 19.981 1.00 32.08 154 ALA A O 1
ATOM 1181 N N . SER A 1 156 ? 15.757 9.355 18.854 1.00 27.01 155 SER A N 1
ATOM 1182 C CA . SER A 1 156 ? 16.545 10.155 19.795 1.00 32.62 155 SER A CA 1
ATOM 1183 C C . SER A 1 156 ? 15.996 10.042 21.215 1.00 36.65 155 SER A C 1
ATOM 1184 O O . SER A 1 156 ? 16.744 10.183 22.192 1.00 35.79 155 SER A O 1
ATOM 1187 N N . ARG A 1 157 ? 14.698 9.756 21.353 1.00 30.47 156 ARG A N 1
ATOM 1188 C CA . ARG A 1 157 ? 14.117 9.598 22.683 1.00 35.87 156 ARG A CA 1
ATOM 1189 C C . ARG A 1 157 ? 14.156 8.145 23.159 1.00 42.12 156 ARG A C 1
ATOM 1190 O O . ARG A 1 157 ? 14.609 7.865 24.277 1.00 37.29 156 ARG A O 1
ATOM 1198 N N . PHE A 1 158 ? 13.711 7.203 22.320 1.00 34.21 157 PHE A N 1
ATOM 1199 C CA . PHE A 1 158 ? 13.346 5.880 22.818 1.00 38.93 157 PHE A CA 1
ATOM 1200 C C . PHE A 1 158 ? 14.340 4.783 22.484 1.00 42.36 157 PHE A C 1
ATOM 1201 O O . PHE A 1 158 ? 14.396 3.772 23.202 1.00 46.20 157 PHE A O 1
ATOM 1209 N N . HIS A 1 159 ? 15.114 4.928 21.417 1.00 36.94 158 HIS A N 1
ATOM 1210 C CA . HIS A 1 159 ? 16.142 3.950 21.118 1.00 38.97 158 HIS A CA 1
ATOM 1211 C C . HIS A 1 159 ? 17.359 4.696 20.580 1.00 37.69 158 HIS A C 1
ATOM 1212 O O . HIS A 1 159 ? 17.781 4.533 19.433 1.00 38.15 158 HIS A O 1
ATOM 1219 N N . ASN A 1 160 ? 17.932 5.527 21.453 1.00 37.16 159 ASN A N 1
ATOM 1220 C CA . ASN A 1 160 ? 19.162 6.234 21.130 1.00 38.98 159 ASN A CA 1
ATOM 1221 C C . ASN A 1 160 ? 20.262 5.274 20.697 1.00 42.36 159 ASN A C 1
ATOM 1222 O O . ASN A 1 160 ? 21.179 5.672 19.970 1.00 40.74 159 ASN A O 1
ATOM 1227 N N . HIS A 1 161 ? 20.187 4.004 21.115 1.00 41.27 160 HIS A N 1
ATOM 1228 C CA . HIS A 1 161 ? 21.259 3.077 20.772 1.00 41.69 160 HIS A CA 1
ATOM 1229 C C . HIS A 1 161 ? 21.272 2.797 19.276 1.00 45.25 160 HIS A C 1
ATOM 1230 O O . HIS A 1 161 ? 22.325 2.487 18.708 1.00 49.57 160 HIS A O 1
ATOM 1237 N N . THR A 1 162 ? 20.122 2.947 18.611 1.00 44.80 161 THR A N 1
ATOM 1238 C CA . THR A 1 162 ? 20.073 2.765 17.156 1.00 53.36 161 THR A CA 1
ATOM 1239 C C . THR A 1 162 ? 20.815 3.876 16.418 1.00 52.48 161 THR A C 1
ATOM 1240 O O . THR A 1 162 ? 21.309 3.658 15.304 1.00 51.58 161 THR A O 1
ATOM 1244 N N . THR A 1 163 ? 20.840 5.091 16.978 1.00 48.51 162 THR A N 1
ATOM 1245 C CA . THR A 1 163 ? 21.402 6.213 16.230 1.00 53.20 162 THR A CA 1
ATOM 1246 C C . THR A 1 163 ? 22.931 6.190 16.275 1.00 59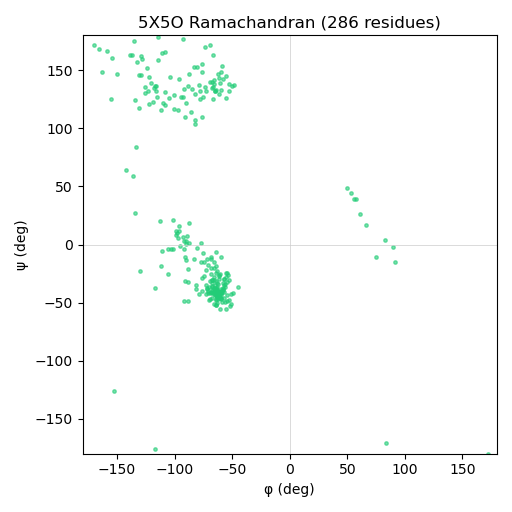.18 162 THR A C 1
ATOM 1247 O O . THR A 1 163 ? 23.581 6.359 15.237 1.00 56.52 162 THR A O 1
ATOM 1251 N N . HIS A 1 164 ? 23.518 5.916 17.439 1.00 57.61 163 HIS A N 1
ATOM 1252 C CA . HIS A 1 164 ? 24.944 5.630 17.579 1.00 55.22 163 HIS A CA 1
ATOM 1253 C C . HIS A 1 164 ? 25.110 4.678 18.763 1.00 55.47 163 HIS A C 1
ATOM 1254 O O . HIS A 1 164 ? 26.165 4.071 18.974 1.00 57.80 163 HIS A O 1
ATOM 1258 N N . SER A 1 166 ? 28.952 6.528 10.532 1.00 52.61 165 SER A N 1
ATOM 1259 C CA . SER A 1 166 ? 28.353 6.424 11.867 1.00 58.83 165 SER A CA 1
ATOM 1260 C C . SER A 1 166 ? 27.616 7.687 12.288 1.00 59.76 165 SER A C 1
ATOM 1261 O O . SER A 1 166 ? 26.673 8.162 11.611 1.00 53.80 165 SER A O 1
ATOM 1263 N N . LEU A 1 167 ? 28.035 8.166 13.463 1.00 55.20 166 LEU A N 1
ATOM 1264 C CA . LEU A 1 167 ? 27.838 9.555 13.843 1.00 57.60 166 LEU A CA 1
ATOM 1265 C C . LEU A 1 167 ? 28.625 10.457 12.914 1.00 55.31 166 LEU A C 1
ATOM 1266 O O . LEU A 1 167 ? 28.159 11.549 12.555 1.00 53.96 166 LEU A O 1
ATOM 1271 N N . VAL A 1 168 ? 29.803 9.988 12.481 1.00 54.87 167 VAL A N 1
ATOM 1272 C CA . VAL A 1 168 ? 30.600 10.718 11.500 1.00 53.41 167 VAL A CA 1
ATOM 1273 C C . VAL A 1 168 ? 29.802 10.899 10.213 1.00 49.06 167 VAL A C 1
ATOM 1274 O O . VAL A 1 168 ? 29.739 12.007 9.650 1.00 41.87 167 VAL A O 1
ATOM 1278 N N . GLY A 1 169 ? 29.156 9.822 9.737 1.00 48.12 168 GLY A N 1
ATOM 1279 C CA . GLY A 1 169 ? 28.267 9.934 8.587 1.00 40.18 168 GLY A CA 1
ATOM 1280 C C . GLY A 1 169 ? 27.214 11.018 8.723 1.00 40.36 168 GLY A C 1
ATOM 1281 O O . GLY A 1 169 ? 26.806 11.612 7.729 1.00 41.52 168 GLY A O 1
ATOM 1282 N N . THR A 1 170 ? 26.767 11.300 9.943 1.00 35.69 169 THR A N 1
ATOM 1283 C CA . THR A 1 170 ? 25.642 12.198 10.163 1.00 36.13 169 THR A CA 1
ATOM 1284 C C . THR A 1 170 ? 26.051 13.654 10.337 1.00 28.75 169 THR A C 1
ATOM 1285 O O . THR A 1 170 ? 25.188 14.535 10.259 1.00 28.22 169 THR A O 1
ATOM 1289 N N . PHE A 1 171 ? 27.336 13.944 10.548 1.00 29.63 170 PHE A N 1
ATOM 1290 C CA . PHE A 1 171 ? 27.711 15.330 10.825 1.00 27.89 170 PHE A CA 1
ATOM 1291 C C . PHE A 1 171 ? 27.285 16.318 9.744 1.00 24.07 170 PHE A C 1
ATOM 1292 O O . PHE A 1 171 ? 26.926 17.453 10.109 1.00 21.89 170 PHE A O 1
ATOM 1300 N N . PRO A 1 172 ? 27.278 15.994 8.442 1.00 20.45 171 PRO A N 1
ATOM 1301 C CA . PRO A 1 172 ? 26.723 16.964 7.481 1.00 23.51 171 PRO A CA 1
ATOM 1302 C C . PRO A 1 172 ? 25.307 17.430 7.813 1.00 26.06 171 PRO A C 1
ATOM 1303 O O . PRO A 1 172 ? 24.930 18.548 7.430 1.00 25.15 171 PRO A O 1
ATOM 1307 N N . TRP A 1 173 ? 24.505 16.630 8.521 1.00 21.89 172 TRP A N 1
ATOM 1308 C CA . TRP A 1 173 ? 23.121 17.033 8.761 1.00 23.99 172 TRP A CA 1
ATOM 1309 C C . TRP A 1 173 ? 22.885 17.611 10.154 1.00 24.64 172 TRP A C 1
ATOM 1310 O O . TRP A 1 173 ? 21.777 18.078 10.437 1.00 20.47 172 TRP A O 1
ATOM 1321 N N . MET A 1 174 ? 23.891 17.622 11.014 1.00 24.93 173 MET A N 1
ATOM 1322 C CA . MET A 1 174 ? 23.690 17.942 12.425 1.00 23.20 173 MET A CA 1
ATOM 1323 C C . MET A 1 174 ? 23.903 19.428 12.694 1.00 26.02 173 MET A C 1
ATOM 1324 O O . MET A 1 174 ? 24.943 19.990 12.335 1.00 26.21 173 MET A O 1
ATOM 1329 N N . ALA A 1 175 ? 22.916 20.055 13.330 1.00 22.23 174 ALA A N 1
ATOM 1330 C CA . ALA A 1 175 ? 23.038 21.454 13.694 1.00 20.19 174 ALA A CA 1
ATOM 1331 C C . ALA A 1 175 ? 24.244 21.640 14.610 1.00 21.57 174 ALA A C 1
ATOM 1332 O O . ALA A 1 175 ? 24.595 20.737 15.372 1.00 21.89 174 ALA A O 1
ATOM 1334 N N . PRO A 1 176 ? 24.901 22.795 14.540 1.00 24.70 175 PRO A N 1
ATOM 1335 C CA . PRO A 1 176 ? 26.005 23.064 15.477 1.00 25.51 175 PRO A CA 1
ATOM 1336 C C . PRO A 1 176 ? 25.660 22.805 16.940 1.00 25.97 175 PRO A C 1
ATOM 1337 O O . PRO A 1 176 ? 26.485 22.221 17.661 1.00 27.16 175 PRO A O 1
ATOM 1341 N N . GLU A 1 177 ? 24.465 23.191 17.410 1.00 26.13 176 GLU A N 1
ATOM 1342 C CA . GLU A 1 177 ? 24.166 22.998 18.830 1.00 24.69 176 GLU A CA 1
ATOM 1343 C C . GLU A 1 177 ? 24.057 21.517 19.173 1.00 28.32 176 GLU A C 1
ATOM 1344 O O . GLU A 1 177 ? 24.391 21.100 20.293 1.00 27.38 176 GLU A O 1
ATOM 1350 N N . VAL A 1 178 ? 23.615 20.700 18.212 1.00 26.14 177 VAL A N 1
ATOM 1351 C CA . VAL A 1 178 ? 23.575 19.263 18.442 1.00 26.91 177 VAL A CA 1
ATOM 1352 C C . VAL A 1 178 ? 24.991 18.697 18.470 1.00 27.37 177 VAL A C 1
ATOM 1353 O O . VAL A 1 178 ? 25.326 17.877 19.331 1.00 30.62 177 VAL A O 1
ATOM 1357 N N . ILE A 1 179 ? 25.856 19.147 17.556 1.00 23.91 178 ILE A N 1
ATOM 1358 C CA . ILE A 1 179 ? 27.237 18.665 17.543 1.00 28.51 178 ILE A CA 1
ATOM 1359 C C . ILE A 1 179 ? 27.922 18.946 18.879 1.00 30.81 178 ILE A C 1
ATOM 1360 O O . ILE A 1 179 ? 28.685 18.114 19.380 1.00 31.31 178 ILE A O 1
ATOM 1365 N N . GLN A 1 180 ? 27.651 20.105 19.485 1.00 29.54 179 GLN A N 1
ATOM 1366 C CA . GLN A 1 180 ? 28.316 20.520 20.721 1.00 32.41 179 GLN A CA 1
ATOM 1367 C C . GLN A 1 180 ? 27.602 20.076 22.002 1.00 36.49 179 GLN A C 1
ATOM 1368 O O . GLN A 1 180 ? 28.054 20.441 23.101 1.00 30.14 179 GLN A O 1
ATOM 1374 N N . SER A 1 181 ? 26.504 19.313 21.898 1.00 33.58 180 SER A N 1
ATOM 1375 C CA . SER A 1 181 ? 25.669 18.956 23.055 1.00 36.45 180 SER A CA 1
ATOM 1376 C C . SER A 1 181 ? 25.252 20.198 23.835 1.00 39.45 180 SER A C 1
ATOM 1377 O O . SER A 1 181 ? 25.295 20.231 25.067 1.00 40.71 180 SER A O 1
ATOM 1380 N N .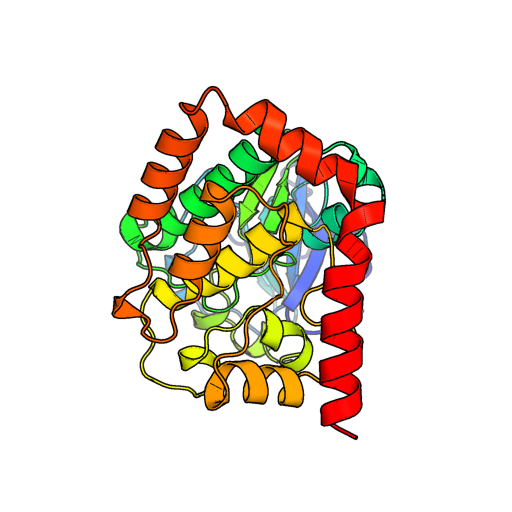 LEU A 1 182 ? 24.851 21.222 23.119 1.00 32.33 181 LEU A N 1
ATOM 1381 C CA . LEU A 1 182 ? 24.421 22.486 23.706 1.00 38.49 181 LEU A CA 1
ATOM 1382 C C . LEU A 1 182 ? 22.906 22.476 23.904 1.00 36.28 181 LEU A C 1
ATOM 1383 O O . LEU A 1 182 ? 22.250 21.489 23.542 1.00 35.26 181 LEU A O 1
ATOM 1388 N N . PRO A 1 183 ? 22.315 23.514 24.497 1.00 34.45 182 PRO A N 1
ATOM 1389 C CA . PRO A 1 183 ? 20.850 23.609 24.503 1.00 35.17 182 PRO A CA 1
ATOM 1390 C C . PRO A 1 183 ? 20.289 23.491 23.091 1.00 34.59 182 PRO A C 1
ATOM 1391 O O . PRO A 1 183 ? 20.779 24.127 22.158 1.00 32.12 182 PRO A O 1
ATOM 1395 N N . VAL A 1 184 ? 19.269 22.650 22.937 1.00 28.39 183 VAL A N 1
ATOM 1396 C CA . VAL A 1 184 ? 18.714 22.313 21.632 1.00 26.09 183 VAL A CA 1
ATOM 1397 C C . VAL A 1 184 ? 17.225 22.647 21.613 1.00 29.82 183 VAL A C 1
ATOM 1398 O O . VAL A 1 184 ? 16.482 22.291 22.538 1.00 24.86 183 VAL A O 1
ATOM 1402 N N . SER A 1 185 ? 16.788 23.337 20.556 1.00 25.78 184 SER A N 1
ATOM 1403 C CA . SER A 1 185 ? 15.370 23.605 20.328 1.00 27.34 184 SER A CA 1
ATOM 1404 C C . SER A 1 185 ? 14.910 22.890 19.061 1.00 24.44 184 SER A C 1
ATOM 1405 O O . SER A 1 185 ? 15.706 22.263 18.353 1.00 23.09 184 SER A O 1
ATOM 1408 N N . GLU A 1 186 ? 13.611 23.027 18.757 1.00 24.15 185 GLU A N 1
ATOM 1409 C CA . GLU A 1 186 ? 13.052 22.400 17.563 1.00 22.40 185 GLU A CA 1
ATOM 1410 C C . GLU A 1 186 ? 13.801 22.812 16.302 1.00 21.62 185 GLU A C 1
ATOM 1411 O O . GLU A 1 186 ? 13.787 22.078 15.310 1.00 20.05 185 GLU A O 1
ATOM 1417 N N . THR A 1 187 ? 14.458 23.979 16.303 1.00 18.99 186 THR A N 1
ATOM 1418 C CA . THR A 1 187 ? 15.105 24.412 15.064 1.00 21.84 186 THR A CA 1
ATOM 1419 C C . THR A 1 187 ? 16.418 23.698 14.771 1.00 21.46 186 THR A C 1
ATOM 1420 O O . THR A 1 187 ? 17.024 23.966 13.731 1.00 21.78 186 THR A O 1
ATOM 1424 N N . CYS A 1 188 ? 16.855 22.758 15.600 1.00 18.37 187 CYS A N 1
ATOM 1425 C CA . CYS A 1 188 ? 17.884 21.852 15.109 1.00 18.53 187 CYS A CA 1
ATOM 1426 C C . CYS A 1 188 ? 17.364 21.057 13.911 1.00 18.24 187 CYS A C 1
ATOM 1427 O O . CYS A 1 188 ? 18.128 20.694 13.009 1.00 18.36 187 CYS A O 1
ATOM 1430 N N . ASP A 1 189 ? 16.057 20.813 13.860 1.00 21.68 188 ASP A N 1
ATOM 1431 C CA . ASP A 1 189 ? 15.504 20.099 12.714 1.00 18.14 188 ASP A CA 1
ATOM 1432 C C . ASP A 1 189 ? 15.407 21.001 11.487 1.00 20.06 188 ASP A C 1
ATOM 1433 O O . ASP A 1 189 ? 15.471 20.523 10.345 1.00 18.58 188 ASP A O 1
ATOM 1438 N N . THR A 1 190 ? 15.236 22.307 11.698 1.00 17.96 189 THR A N 1
ATOM 1439 C CA . THR A 1 190 ? 15.245 23.231 10.576 1.00 19.43 189 THR A CA 1
ATOM 1440 C C . THR A 1 190 ? 16.585 23.204 9.867 1.00 18.45 189 THR A C 1
ATOM 1441 O O . THR A 1 190 ? 16.637 23.195 8.637 1.00 19.08 189 THR A O 1
ATOM 1445 N N . TYR A 1 191 ? 17.683 23.193 10.633 1.00 18.79 190 TYR A N 1
ATOM 1446 C CA . TYR A 1 191 ? 19.010 23.115 10.032 1.00 19.89 190 TYR A CA 1
ATOM 1447 C C . TYR A 1 191 ? 19.154 21.853 9.201 1.00 21.91 190 TYR A C 1
ATOM 1448 O O . TYR A 1 191 ? 19.636 21.903 8.064 1.00 20.55 190 TYR A O 1
ATOM 1457 N N . SER A 1 192 ? 18.781 20.704 9.776 1.00 13.80 191 SER A N 1
ATOM 1458 C CA . SER A 1 192 ? 18.899 19.440 9.059 1.00 14.93 191 SER A CA 1
ATOM 1459 C C . SER A 1 192 ? 18.075 19.463 7.781 1.00 17.44 191 SER A C 1
ATOM 1460 O O . SER A 1 192 ? 18.522 18.977 6.735 1.00 18.58 191 SER A O 1
ATOM 1463 N N . TYR A 1 193 ? 16.870 20.025 7.855 1.00 20.06 192 TYR A N 1
ATOM 1464 C CA . TYR A 1 193 ? 16.005 20.130 6.681 1.00 18.77 192 TYR A CA 1
ATOM 1465 C C . TYR A 1 193 ? 16.685 20.940 5.588 1.00 17.04 192 TYR A C 1
ATOM 1466 O O . TYR A 1 193 ? 16.615 20.585 4.402 1.00 21.09 192 TYR A O 1
ATOM 1475 N N . GLY A 1 194 ? 17.325 22.050 5.968 1.00 21.38 193 GLY A N 1
ATOM 1476 C CA . GLY A 1 194 ? 18.102 22.815 5.011 1.00 21.89 193 GLY A CA 1
ATOM 1477 C C . GLY A 1 194 ? 19.079 21.948 4.247 1.00 22.18 193 GLY A C 1
ATOM 1478 O O . GLY A 1 194 ? 19.220 22.074 3.028 1.00 16.54 193 GLY A O 1
ATOM 1479 N N . VAL A 1 195 ? 19.751 21.038 4.949 1.00 17.66 194 VAL A N 1
ATOM 1480 C CA . VAL A 1 195 ? 20.690 20.161 4.264 1.00 19.48 194 VAL A CA 1
ATOM 1481 C C . VAL A 1 195 ? 19.944 19.270 3.282 1.00 18.11 194 VAL A C 1
ATOM 1482 O O . VAL A 1 195 ? 20.361 19.115 2.125 1.00 20.43 194 VAL A O 1
ATOM 1486 N N . VAL A 1 196 ? 18.801 18.715 3.703 1.00 18.79 195 VAL A N 1
ATOM 1487 C CA . VAL A 1 196 ? 18.020 17.851 2.806 1.00 19.22 195 VAL A CA 1
ATOM 1488 C C . VAL A 1 196 ? 17.573 18.623 1.564 1.00 18.68 195 VAL A C 1
ATOM 1489 O O . VAL A 1 196 ? 17.609 18.101 0.443 1.00 17.93 195 VAL A O 1
ATOM 1493 N N . LEU A 1 197 ? 17.155 19.873 1.731 1.00 18.31 196 LEU A N 1
ATOM 1494 C CA . LEU A 1 197 ? 16.819 20.681 0.554 1.00 16.61 196 LEU A CA 1
ATOM 1495 C C . LEU A 1 197 ? 18.028 20.866 -0.366 1.00 17.78 196 LEU A C 1
ATOM 1496 O O . LEU A 1 197 ? 17.921 20.707 -1.589 1.00 19.16 196 LEU A O 1
ATOM 1501 N N . TRP A 1 198 ? 19.201 21.174 0.204 1.00 18.20 197 TRP A N 1
ATOM 1502 C CA . TRP A 1 198 ? 20.415 21.293 -0.600 1.00 15.57 197 TRP A CA 1
ATOM 1503 C C . TRP A 1 198 ? 20.705 20.012 -1.368 1.00 18.97 197 TRP A C 1
ATOM 1504 O O . TRP A 1 198 ? 21.117 20.061 -2.531 1.00 20.03 197 TRP A O 1
ATOM 1515 N N . GLU A 1 199 ? 20.518 18.853 -0.733 1.00 16.99 198 GLU A N 1
ATOM 1516 C CA . GLU A 1 199 ? 20.724 17.592 -1.437 1.00 15.65 198 GLU A CA 1
ATOM 1517 C C . GLU A 1 199 ? 19.788 17.460 -2.625 1.00 19.80 198 GLU A C 1
ATOM 1518 O O . GLU A 1 199 ? 20.178 16.950 -3.674 1.00 19.95 198 GLU A O 1
ATOM 1524 N N . MET A 1 200 ? 18.535 17.860 -2.457 1.00 20.70 199 MET A N 1
ATOM 1525 C CA . MET A 1 200 ? 17.592 17.757 -3.563 1.00 20.37 199 MET A CA 1
ATOM 1526 C C . MET A 1 200 ? 17.991 18.679 -4.709 1.00 17.95 199 MET A C 1
ATOM 1527 O O . MET A 1 200 ? 17.973 18.276 -5.877 1.00 17.91 199 MET A O 1
ATOM 1532 N N . LEU A 1 201 ? 18.408 19.904 -4.384 1.00 18.83 200 LEU A N 1
ATOM 1533 C CA . LEU A 1 201 ? 18.808 20.864 -5.405 1.00 19.43 200 LEU A CA 1
ATOM 1534 C C . LEU A 1 201 ? 20.066 20.416 -6.148 1.00 24.58 200 LEU A C 1
ATOM 1535 O O . LEU A 1 201 ? 20.092 20.387 -7.383 1.00 21.66 200 LEU A O 1
ATOM 1540 N N . THR A 1 202 ? 21.130 20.066 -5.416 1.00 20.71 201 THR A N 1
ATOM 1541 C CA . THR A 1 202 ? 22.395 19.744 -6.066 1.00 18.27 201 THR A CA 1
ATOM 1542 C C . THR A 1 202 ? 22.509 18.278 -6.458 1.00 21.19 201 THR A C 1
ATOM 1543 O O . THR A 1 202 ? 23.341 17.953 -7.310 1.00 21.09 201 THR A O 1
ATOM 1547 N N . ARG A 1 203 ? 21.716 17.402 -5.832 1.00 22.97 202 ARG A N 1
ATOM 1548 C CA . ARG A 1 203 ? 21.849 15.939 -5.949 1.00 21.68 202 ARG A CA 1
ATOM 1549 C C . ARG A 1 203 ? 23.291 15.494 -5.709 1.00 25.34 202 ARG A C 1
ATOM 1550 O O . ARG A 1 203 ? 23.869 14.739 -6.497 1.00 21.83 202 ARG A O 1
ATOM 1558 N N . GLU A 1 204 ? 23.884 15.993 -4.615 1.00 22.48 203 GLU A N 1
ATOM 1559 C CA . GLU A 1 204 ? 25.229 15.604 -4.206 1.00 22.86 203 GLU A CA 1
ATOM 1560 C C . GLU A 1 204 ? 25.232 15.168 -2.740 1.00 22.86 203 GLU A C 1
ATOM 1561 O O . GLU A 1 204 ? 24.335 15.510 -1.970 1.00 21.38 203 GLU A O 1
ATOM 1567 N N . VAL A 1 205 ? 26.253 14.406 -2.366 1.00 22.24 204 VAL A N 1
ATOM 1568 C CA . VAL A 1 205 ? 26.435 14.019 -0.964 1.00 19.25 204 VAL A CA 1
ATOM 1569 C C . VAL A 1 205 ? 27.033 15.213 -0.218 1.00 23.92 204 VAL A C 1
ATOM 1570 O O . VAL A 1 205 ? 28.067 15.731 -0.648 1.00 22.50 204 VAL A O 1
ATOM 1574 N N . PRO A 1 206 ? 26.427 15.679 0.870 1.00 23.43 205 PRO A N 1
ATOM 1575 C CA . PRO A 1 206 ? 26.979 16.866 1.539 1.00 22.50 205 PRO A CA 1
ATOM 1576 C C . PRO A 1 206 ? 28.359 16.571 2.105 1.00 20.24 205 PRO A C 1
ATOM 1577 O O . PRO A 1 206 ? 28.584 15.525 2.717 1.00 24.54 205 PRO A O 1
ATOM 1581 N N . PHE A 1 207 ? 29.302 17.475 1.828 1.00 24.09 206 PHE A N 1
ATOM 1582 C CA . PHE A 1 207 ? 30.676 17.380 2.339 1.00 24.56 206 PHE A CA 1
ATOM 1583 C C . PHE A 1 207 ? 31.335 16.067 1.919 1.00 22.75 206 PHE A C 1
ATOM 1584 O O . PHE A 1 207 ? 32.077 15.439 2.682 1.00 26.65 206 PHE A O 1
ATOM 1592 N N . LYS A 1 208 ? 31.070 15.659 0.679 1.00 24.91 207 LYS A N 1
ATOM 1593 C CA . LYS A 1 208 ? 31.490 14.354 0.185 1.00 27.01 207 LYS A CA 1
ATOM 1594 C C . LYS A 1 208 ? 32.991 14.135 0.345 1.00 28.84 207 LYS A C 1
ATOM 1595 O O . LYS A 1 208 ? 33.802 14.949 -0.109 1.00 29.69 207 LYS A O 1
ATOM 1601 N N . GLY A 1 209 ? 33.354 13.027 0.992 1.00 26.40 208 GLY A N 1
ATOM 1602 C CA . GLY A 1 209 ? 34.744 12.648 1.145 1.00 32.63 208 GLY A CA 1
ATOM 1603 C C . GLY A 1 209 ? 35.490 13.321 2.279 1.00 42.17 208 GLY A C 1
ATOM 1604 O O . GLY A 1 209 ? 36.701 13.107 2.413 1.00 43.35 208 GLY A O 1
ATOM 1605 N N . LEU A 1 210 ? 34.820 14.128 3.097 1.00 40.12 209 LEU A N 1
ATOM 1606 C CA . LEU A 1 210 ? 35.440 14.795 4.235 1.00 36.05 209 LEU A CA 1
ATOM 1607 C C . LEU A 1 210 ? 35.205 13.995 5.504 1.00 34.59 209 LEU A C 1
ATOM 1608 O O . LEU A 1 210 ? 34.126 13.432 5.699 1.00 38.45 209 LEU A O 1
ATOM 1613 N N . GLU A 1 211 ? 36.214 13.964 6.372 1.00 36.16 210 GLU A N 1
ATOM 1614 C CA . GLU A 1 211 ? 36.082 13.276 7.649 1.00 37.06 210 GLU A CA 1
ATOM 1615 C C . GLU A 1 211 ? 35.054 13.977 8.526 1.00 30.10 210 GLU A C 1
ATOM 1616 O O . GLU A 1 211 ? 34.974 15.204 8.551 1.00 34.51 210 GLU A O 1
ATOM 1619 N N . GLY A 1 212 ? 34.265 13.189 9.255 1.00 37.12 211 GLY A N 1
ATOM 1620 C CA . GLY A 1 212 ? 33.151 13.763 9.992 1.00 33.99 211 GLY A CA 1
ATOM 1621 C C . GLY A 1 212 ? 33.596 14.754 11.046 1.00 34.47 211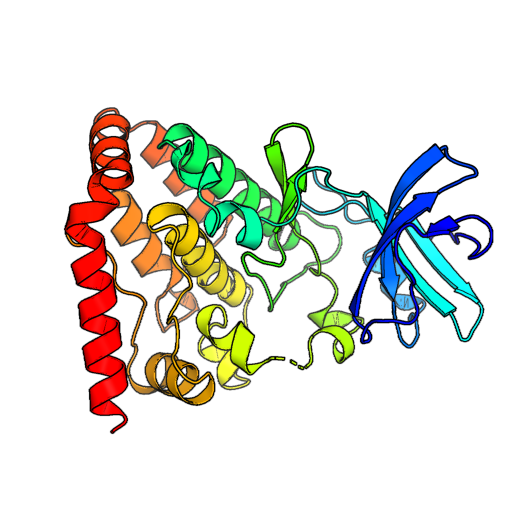 GLY A C 1
ATOM 1622 O O . GLY A 1 212 ? 32.982 15.811 11.222 1.00 29.77 211 GLY A O 1
ATOM 1623 N N . LEU A 1 213 ? 34.661 14.421 11.776 1.00 35.68 212 LEU A N 1
ATOM 1624 C CA . LEU A 1 213 ? 35.200 15.372 12.740 1.00 31.76 212 LEU A CA 1
ATOM 1625 C C . LEU A 1 213 ? 35.585 16.672 12.055 1.00 30.25 212 LEU A C 1
ATOM 1626 O O . LEU A 1 213 ? 35.406 17.761 12.612 1.00 31.12 212 LEU A O 1
ATOM 1631 N N . GLN A 1 214 ? 36.126 16.574 10.843 1.00 28.58 213 GLN A N 1
ATOM 1632 C CA . GLN A 1 214 ? 36.486 17.764 10.084 1.00 32.29 213 GLN A CA 1
ATOM 1633 C C . GLN A 1 214 ? 35.262 18.602 9.750 1.00 31.45 213 GLN A C 1
ATOM 1634 O O . GLN A 1 214 ? 35.274 19.833 9.909 1.00 29.60 213 GLN A O 1
ATOM 1640 N N . VAL A 1 215 ? 34.193 17.942 9.295 1.00 32.27 214 VAL A N 1
ATOM 1641 C CA . VAL A 1 215 ? 32.919 18.613 9.054 1.00 29.88 214 VAL A CA 1
ATOM 1642 C C . VAL A 1 215 ? 32.443 19.335 10.309 1.00 23.22 214 VAL A C 1
ATOM 1643 O O . VAL A 1 215 ? 32.171 20.539 10.284 1.00 26.26 214 VAL A O 1
ATOM 1647 N N . ALA A 1 216 ? 32.320 18.611 11.422 1.00 25.70 215 ALA A N 1
ATOM 1648 C CA . ALA A 1 216 ? 31.792 19.202 12.651 1.00 27.64 215 ALA A CA 1
ATOM 1649 C C . ALA A 1 216 ? 32.574 20.441 13.047 1.00 26.09 215 ALA A C 1
ATOM 1650 O O . ALA A 1 216 ? 31.990 21.456 13.433 1.00 27.99 215 ALA A O 1
ATOM 1652 N N . TRP A 1 217 ? 33.900 20.363 12.945 1.00 27.85 216 TRP A N 1
ATOM 1653 C CA . TRP A 1 217 ? 34.782 21.474 13.276 1.00 25.24 216 TRP A CA 1
ATOM 1654 C C . TRP A 1 217 ? 34.497 22.688 12.391 1.00 28.15 216 TRP A C 1
ATOM 1655 O O . TRP A 1 217 ? 34.230 23.796 12.883 1.00 25.90 216 TRP A O 1
ATOM 1666 N N . LEU A 1 218 ? 34.546 22.486 11.074 1.00 27.33 217 LEU A N 1
ATOM 1667 C CA . LEU A 1 218 ? 34.209 23.540 10.120 1.00 27.06 217 LEU A CA 1
ATOM 1668 C C . LEU A 1 218 ? 32.843 24.147 10.403 1.00 24.29 217 LEU A C 1
ATOM 1669 O O . LEU A 1 218 ? 32.695 25.376 10.421 1.00 26.91 217 LEU A O 1
ATOM 1674 N N . VAL A 1 219 ? 31.826 23.308 10.616 1.00 23.87 218 VAL A N 1
ATOM 1675 C CA . VAL A 1 219 ? 30.471 23.829 10.779 1.00 21.96 218 VAL A CA 1
ATOM 1676 C C . VAL A 1 219 ? 30.354 24.626 12.072 1.00 26.34 218 VAL A C 1
ATOM 1677 O O . VAL A 1 219 ? 29.664 25.654 12.127 1.00 22.19 218 VAL A O 1
ATOM 1681 N N . VAL A 1 220 ? 31.035 24.175 13.130 1.00 25.97 219 VAL A N 1
ATOM 1682 C CA . VAL A 1 220 ? 30.814 24.736 14.458 1.00 27.74 219 VAL A CA 1
ATOM 1683 C C . VAL A 1 220 ? 31.723 25.940 14.702 1.00 27.36 219 VAL A C 1
ATOM 1684 O O . VAL A 1 220 ? 31.279 26.998 15.162 1.00 25.42 219 VAL A O 1
ATOM 1688 N N . GLU A 1 221 ? 33.016 25.783 14.417 1.00 29.92 220 GLU A N 1
ATOM 1689 C CA . GLU A 1 221 ? 33.988 26.823 14.758 1.00 29.38 220 GLU A CA 1
ATOM 1690 C C . GLU A 1 221 ? 34.132 27.861 13.650 1.00 32.08 220 GLU A C 1
ATOM 1691 O O . GLU A 1 221 ? 34.405 29.033 13.926 1.00 34.12 220 GLU A O 1
ATOM 1697 N N . LYS A 1 222 ? 33.977 27.452 12.396 1.00 29.19 221 LYS A N 1
ATOM 1698 C CA . LYS A 1 222 ? 34.221 28.335 11.262 1.00 28.04 221 LYS A CA 1
ATOM 1699 C C . LYS A 1 222 ? 32.947 28.829 10.581 1.00 30.75 221 LYS A C 1
ATOM 1700 O O . LYS A 1 222 ? 33.038 29.673 9.678 1.00 28.34 221 LYS A O 1
ATOM 1706 N N . ASN A 1 223 ? 31.770 28.363 11.006 1.00 25.63 222 ASN A N 1
ATOM 1707 C CA . ASN A 1 223 ? 30.509 28.764 10.385 1.00 24.66 222 ASN A CA 1
ATOM 1708 C C . ASN A 1 223 ? 30.464 28.368 8.911 1.00 26.61 222 ASN A C 1
ATOM 1709 O O . ASN A 1 223 ? 29.778 29.005 8.106 1.00 26.04 222 ASN A O 1
ATOM 1714 N N . GLU A 1 224 ? 31.208 27.326 8.562 1.00 22.65 223 GLU A N 1
ATOM 1715 C CA . GLU A 1 224 ? 31.213 26.786 7.207 1.00 26.00 223 GLU A CA 1
ATOM 1716 C C . GLU A 1 224 ? 29.865 26.150 6.893 1.00 23.42 223 GLU A C 1
ATOM 1717 O O . GLU A 1 224 ? 29.260 25.496 7.743 1.00 22.43 223 GLU A O 1
ATOM 1723 N N . ARG A 1 225 ? 29.388 26.357 5.670 1.00 24.05 224 ARG A N 1
ATOM 1724 C CA . ARG A 1 225 ? 28.136 25.755 5.227 1.00 22.18 224 ARG A CA 1
ATOM 1725 C C . ARG A 1 225 ? 28.342 25.229 3.817 1.00 21.22 224 ARG A C 1
ATOM 1726 O O . ARG A 1 225 ? 29.318 25.573 3.147 1.00 26.19 224 ARG A O 1
ATOM 1734 N N . LEU A 1 226 ? 27.434 24.355 3.386 1.00 25.95 225 LEU A N 1
ATOM 1735 C CA . LEU A 1 226 ? 27.537 23.743 2.067 1.00 24.37 225 LEU A CA 1
ATOM 1736 C C . LEU A 1 226 ? 27.469 24.798 0.963 1.00 25.58 225 LEU A C 1
ATOM 1737 O O . LEU A 1 226 ? 26.737 25.784 1.064 1.00 23.32 225 LEU A O 1
ATOM 1742 N N . THR A 1 227 ? 28.243 24.575 -0.095 1.00 22.22 226 THR A N 1
ATOM 1743 C CA . THR A 1 227 ? 28.328 25.531 -1.186 1.00 24.56 226 THR A CA 1
ATOM 1744 C C . THR A 1 227 ? 26.994 25.606 -1.907 1.00 22.41 226 THR A C 1
ATOM 1745 O O . THR A 1 227 ? 26.461 24.586 -2.335 1.00 25.34 226 THR A O 1
ATOM 1749 N N . ILE A 1 228 ? 26.455 26.814 -2.023 1.00 23.88 227 ILE A N 1
ATOM 1750 C CA . ILE A 1 228 ? 25.271 27.085 -2.835 1.00 23.86 227 ILE A CA 1
ATOM 1751 C C . ILE A 1 228 ? 25.737 27.604 -4.187 1.00 22.18 227 ILE A C 1
ATOM 1752 O O . ILE A 1 228 ? 26.339 28.680 -4.254 1.00 22.45 227 ILE A O 1
ATOM 1757 N N . PRO A 1 229 ? 25.487 26.885 -5.284 1.00 26.60 228 PRO A N 1
ATOM 1758 C CA . PRO A 1 229 ? 25.979 27.329 -6.591 1.00 28.46 228 PRO A CA 1
ATOM 1759 C C . PRO A 1 229 ? 25.509 28.732 -6.914 1.00 27.89 228 PRO A C 1
ATOM 1760 O O . PRO A 1 229 ? 24.410 29.140 -6.542 1.00 26.54 228 PRO A O 1
ATOM 1764 N N . SER A 1 230 ? 26.380 29.478 -7.595 1.00 28.97 229 SER A N 1
ATOM 1765 C CA . SER A 1 230 ? 26.078 30.867 -7.912 1.00 29.65 229 SER A CA 1
ATOM 1766 C C . SER A 1 230 ? 24.776 31.000 -8.693 1.00 32.65 229 SER A C 1
ATOM 1767 O O . SER A 1 230 ? 24.086 32.023 -8.585 1.00 30.15 229 SER A O 1
ATOM 1770 N N . SER A 1 231 ? 24.424 29.983 -9.481 1.00 29.43 230 SER A N 1
ATOM 1771 C CA . SER A 1 231 ? 23.226 30.058 -10.305 1.00 30.17 230 SER A CA 1
ATOM 1772 C C . SER A 1 231 ? 21.992 29.503 -9.607 1.00 32.20 230 SER A C 1
ATOM 1773 O O . SER A 1 231 ? 20.915 29.469 -10.210 1.00 26.08 230 SER A O 1
ATOM 1776 N N . CYS A 1 232 ? 22.116 29.078 -8.357 1.00 29.58 231 CYS A N 1
ATOM 1777 C CA . CYS A 1 232 ? 20.936 28.710 -7.598 1.00 29.28 231 CYS A CA 1
ATOM 1778 C C . CYS A 1 232 ? 20.008 29.919 -7.493 1.00 28.59 231 CYS A C 1
ATOM 1779 O O . CYS A 1 232 ? 20.475 31.027 -7.206 1.00 29.45 231 CYS A O 1
ATOM 1782 N N . PRO A 1 233 ? 18.706 29.752 -7.749 1.00 26.83 232 PRO A N 1
ATOM 1783 C CA . PRO A 1 233 ? 17.763 30.859 -7.554 1.00 24.87 232 PRO A CA 1
ATOM 1784 C C . PRO A 1 233 ? 17.864 31.460 -6.160 1.00 29.86 232 PRO A C 1
ATOM 1785 O O . PRO A 1 233 ? 17.989 30.754 -5.159 1.00 28.66 232 PRO A O 1
ATOM 1789 N N . ARG A 1 234 ? 17.801 32.791 -6.114 1.00 26.72 233 ARG A N 1
ATOM 1790 C CA . ARG A 1 234 ? 17.943 33.510 -4.855 1.00 27.41 233 ARG A CA 1
ATOM 1791 C C . ARG A 1 234 ? 16.929 33.044 -3.816 1.00 27.33 233 ARG A C 1
ATOM 1792 O O . ARG A 1 234 ? 17.246 32.985 -2.625 1.00 26.89 233 ARG A O 1
ATOM 1798 N N . SER A 1 235 ? 15.703 32.709 -4.234 1.00 23.85 234 SER A N 1
ATOM 1799 C CA . SER A 1 235 ? 14.707 32.279 -3.253 1.00 24.93 234 SER A CA 1
ATOM 1800 C C . SER A 1 235 ? 15.147 31.002 -2.538 1.00 27.55 234 SER A C 1
ATOM 1801 O O . SER A 1 235 ? 14.994 30.877 -1.315 1.00 27.70 234 SER A O 1
ATOM 1804 N N . PHE A 1 236 ? 15.712 30.049 -3.276 1.00 23.98 235 PHE A N 1
ATOM 1805 C CA . PHE A 1 236 ? 16.212 28.843 -2.614 1.00 22.99 235 PHE A CA 1
ATOM 1806 C C . PHE A 1 236 ? 17.441 29.151 -1.767 1.00 25.19 235 PHE A C 1
ATOM 1807 O O . PHE A 1 236 ? 17.568 28.660 -0.634 1.00 20.69 235 PHE A O 1
ATOM 1815 N N . ALA A 1 237 ? 18.355 29.972 -2.2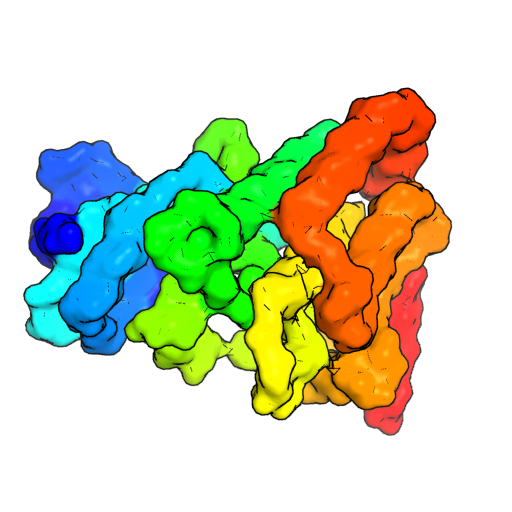88 1.00 23.59 236 ALA A N 1
ATOM 1816 C CA . ALA A 1 237 ? 19.573 30.270 -1.536 1.00 24.70 236 ALA A CA 1
ATOM 1817 C C . ALA A 1 237 ? 19.252 30.952 -0.210 1.00 26.88 236 ALA A C 1
ATOM 1818 O O . ALA A 1 237 ? 19.830 30.612 0.836 1.00 20.96 236 ALA A O 1
ATOM 1820 N N . GLU A 1 238 ? 18.322 31.908 -0.231 1.00 22.05 237 GLU A N 1
ATOM 1821 C CA . GLU A 1 238 ? 17.964 32.617 0.993 1.00 25.61 237 GLU A CA 1
ATOM 1822 C C . GLU A 1 238 ? 17.296 31.681 1.986 1.00 21.51 237 GLU A C 1
ATOM 1823 O O . GLU A 1 238 ? 17.520 31.790 3.198 1.00 21.81 237 GLU A O 1
ATOM 1829 N N . LEU A 1 239 ? 16.476 30.748 1.490 1.00 20.18 238 LEU A N 1
ATOM 1830 C CA . LEU A 1 239 ? 15.858 29.781 2.384 1.00 23.53 238 LEU A CA 1
ATOM 1831 C C . LEU A 1 239 ? 16.919 28.903 3.037 1.00 22.37 238 LEU A C 1
ATOM 1832 O O . LEU A 1 239 ? 16.864 28.642 4.243 1.00 19.30 238 LEU A O 1
ATOM 1837 N N . LEU A 1 240 ? 17.909 28.465 2.263 1.00 21.94 239 LEU A N 1
ATOM 1838 C CA . LEU A 1 240 ? 18.981 27.663 2.839 1.00 21.15 239 LEU A CA 1
ATOM 1839 C C . LEU A 1 240 ? 19.730 28.449 3.907 1.00 20.36 239 LEU A C 1
ATOM 1840 O O . LEU A 1 240 ? 19.980 27.945 5.002 1.00 19.86 239 LEU A O 1
ATOM 1845 N N . HIS A 1 241 ? 20.042 29.707 3.622 1.00 23.60 240 HIS A N 1
ATOM 1846 C CA . HIS A 1 241 ? 20.771 30.540 4.570 1.00 22.69 240 HIS A CA 1
ATOM 1847 C C . HIS A 1 241 ? 19.988 30.745 5.866 1.00 22.17 240 HIS A C 1
ATOM 1848 O O . HIS A 1 241 ? 20.579 30.849 6.944 1.00 23.13 240 HIS A O 1
ATOM 1855 N N . GLN A 1 242 ? 18.659 30.820 5.786 1.00 19.77 241 GLN A N 1
ATOM 1856 C CA . GLN A 1 242 ? 17.871 31.011 7.002 1.00 23.33 241 GLN A CA 1
ATOM 1857 C C . GLN A 1 242 ? 17.856 29.742 7.848 1.00 21.00 241 GLN A C 1
ATOM 1858 O O . GLN A 1 242 ? 17.912 29.806 9.086 1.00 21.58 241 GLN A O 1
ATOM 1864 N N . CYS A 1 243 ? 17.785 28.579 7.193 1.00 21.43 242 CYS A N 1
ATOM 1865 C CA . CYS A 1 243 ? 17.826 27.300 7.900 1.00 20.38 242 CYS A CA 1
ATOM 1866 C C . CYS A 1 243 ? 19.171 27.069 8.560 1.00 18.77 242 CYS A C 1
ATOM 1867 O O . CYS A 1 243 ? 19.255 26.374 9.575 1.00 20.59 242 CYS A O 1
ATOM 1870 N N . TRP A 1 244 ? 20.237 27.595 7.974 1.00 21.04 243 TRP A N 1
ATOM 1871 C CA . TRP A 1 244 ? 21.585 27.293 8.428 1.00 20.42 243 TRP A CA 1
ATOM 1872 C C . TRP A 1 244 ? 22.181 28.341 9.375 1.00 20.85 243 TRP A C 1
ATOM 1873 O O . TRP A 1 244 ? 23.362 28.219 9.721 1.00 24.96 243 TRP A O 1
ATOM 1884 N N . GLU A 1 245 ? 21.413 29.346 9.798 1.00 23.55 244 GLU A N 1
ATOM 1885 C CA . GLU A 1 245 ? 21.924 30.347 10.739 1.00 26.71 244 GLU A CA 1
ATOM 1886 C C . GLU A 1 245 ? 22.570 29.688 11.948 1.00 27.76 244 GLU A C 1
ATOM 1887 O O . GLU A 1 245 ? 22.023 28.746 12.515 1.00 22.50 244 GLU A O 1
ATOM 1893 N N . ALA A 1 246 ? 23.729 30.206 12.359 1.00 28.69 245 ALA A N 1
ATOM 1894 C CA . ALA A 1 246 ? 24.396 29.668 13.546 1.00 27.06 245 ALA A CA 1
ATOM 1895 C C . ALA A 1 246 ? 23.527 29.821 14.785 1.00 25.77 245 ALA A C 1
ATOM 1896 O O . ALA A 1 246 ? 23.420 28.898 15.597 1.00 24.22 245 ALA A O 1
ATOM 1898 N N . ASP A 1 247 ? 22.906 30.977 14.947 1.00 27.96 246 ASP A N 1
ATOM 1899 C CA . ASP A 1 247 ? 21.999 31.218 16.061 1.00 29.79 246 ASP A CA 1
ATOM 1900 C C . ASP A 1 247 ? 20.680 30.520 15.769 1.00 27.03 246 ASP A C 1
ATOM 1901 O O . ASP A 1 247 ? 19.940 30.948 14.886 1.00 28.08 246 ASP A O 1
ATOM 1906 N N . ALA A 1 248 ? 20.383 29.457 16.512 1.00 23.66 247 ALA A N 1
ATOM 1907 C CA . ALA A 1 248 ? 19.196 28.654 16.225 1.00 26.80 247 ALA A CA 1
ATOM 1908 C C . ALA A 1 248 ? 17.906 29.446 16.394 1.00 26.83 247 ALA A C 1
ATOM 1909 O O . ALA A 1 248 ? 16.878 29.084 15.817 1.00 24.24 247 ALA A O 1
ATOM 1911 N N . LYS A 1 249 ? 17.930 30.519 17.184 1.00 26.72 248 LYS A N 1
ATOM 1912 C CA . LYS A 1 249 ? 16.725 31.319 17.373 1.00 27.26 248 LYS A CA 1
ATOM 1913 C C . LYS A 1 249 ? 16.402 32.175 16.162 1.00 26.27 248 LYS A C 1
ATOM 1914 O O . LYS A 1 249 ? 15.287 32.701 16.076 1.00 31.67 248 LYS A O 1
ATOM 1920 N N . LYS A 1 250 ? 17.348 32.344 15.241 1.00 27.97 249 LYS A N 1
ATOM 1921 C CA . LYS A 1 250 ? 17.102 33.083 14.006 1.00 26.67 249 LYS A CA 1
ATOM 1922 C C . LYS A 1 250 ? 16.633 32.196 12.859 1.00 27.46 249 LYS A C 1
ATOM 1923 O O . LYS A 1 250 ? 16.359 32.717 11.769 1.00 28.25 249 LYS A O 1
ATOM 1929 N N . ARG A 1 251 ? 16.565 30.872 13.063 1.00 22.59 250 ARG A N 1
ATOM 1930 C CA . ARG A 1 251 ? 16.129 29.963 12.018 1.00 25.54 250 ARG A CA 1
ATOM 1931 C C . ARG A 1 251 ? 14.603 29.951 11.948 1.00 22.37 250 ARG A C 1
ATOM 1932 O O . ARG A 1 251 ? 13.929 30.237 12.941 1.00 24.76 250 ARG A O 1
ATOM 1940 N N . PRO A 1 252 ? 14.035 29.655 10.782 1.00 23.05 251 PRO A N 1
ATOM 1941 C CA . PRO A 1 252 ? 12.576 29.588 10.676 1.00 23.79 251 PRO A CA 1
ATOM 1942 C C . PRO A 1 252 ? 12.001 28.318 11.280 1.00 23.93 251 PRO A C 1
ATOM 1943 O O . PRO A 1 252 ? 12.607 27.244 11.235 1.00 24.76 251 PRO A O 1
ATOM 1947 N N . SER A 1 253 ? 10.791 28.443 11.810 1.00 21.11 252 SER A N 1
ATOM 1948 C CA . SER A 1 253 ? 10.005 27.265 12.138 1.00 20.55 252 SER A CA 1
ATOM 1949 C C . SER A 1 253 ? 9.554 26.559 10.864 1.00 20.51 252 SER A C 1
ATOM 1950 O O . SER A 1 253 ? 9.693 27.065 9.748 1.00 20.36 252 SER A O 1
ATOM 1953 N N . PHE A 1 254 ? 8.974 25.377 11.039 1.00 21.24 253 PHE A N 1
ATOM 1954 C CA . PHE A 1 254 ? 8.464 24.675 9.865 1.00 21.51 253 PHE A CA 1
ATOM 1955 C C . PHE A 1 254 ? 7.179 25.315 9.347 1.00 22.36 253 PHE A C 1
ATOM 1956 O O . PHE A 1 254 ? 6.910 25.289 8.139 1.00 19.20 253 PHE A O 1
ATOM 1964 N N . LYS A 1 255 ? 6.416 25.970 10.223 1.00 24.55 254 LYS A N 1
ATOM 1965 C CA . LYS A 1 255 ? 5.302 26.783 9.738 1.00 27.58 254 LYS A CA 1
ATOM 1966 C C . LYS A 1 255 ? 5.802 27.904 8.835 1.00 22.46 254 LYS A C 1
ATOM 1967 O O . LYS A 1 255 ? 5.241 28.150 7.761 1.00 21.66 254 LYS A O 1
ATOM 1973 N N . GLN A 1 256 ? 6.869 28.590 9.247 1.00 20.99 255 GLN A N 1
ATOM 1974 C CA . GLN A 1 256 ? 7.417 29.648 8.406 1.00 22.89 255 GLN A CA 1
ATOM 1975 C C . GLN A 1 256 ? 7.961 29.090 7.093 1.00 22.63 255 GLN A C 1
ATOM 1976 O O . GLN A 1 256 ? 7.786 29.704 6.035 1.00 22.90 255 GLN A O 1
ATOM 1982 N N . ILE A 1 257 ? 8.597 27.913 7.135 1.00 20.47 256 ILE A N 1
ATOM 1983 C CA . ILE A 1 257 ? 9.168 27.332 5.915 1.00 23.29 256 ILE A CA 1
ATOM 1984 C C . ILE A 1 257 ? 8.072 27.029 4.903 1.00 23.09 256 ILE A C 1
ATOM 1985 O O . ILE A 1 257 ? 8.216 27.306 3.700 1.00 21.38 256 ILE A O 1
ATOM 1990 N N . ILE A 1 258 ? 6.969 26.434 5.375 1.00 22.43 257 ILE A N 1
ATOM 1991 C CA . ILE A 1 258 ? 5.828 26.142 4.513 1.00 24.76 257 ILE A CA 1
ATOM 1992 C C . ILE A 1 258 ? 5.294 27.427 3.891 1.00 21.49 257 ILE A C 1
ATOM 1993 O O . ILE A 1 258 ? 4.949 27.463 2.707 1.00 24.63 257 ILE A O 1
ATOM 1998 N N . SER A 1 259 ? 5.233 28.504 4.673 1.00 21.55 258 SER A N 1
ATOM 1999 C CA . SER A 1 259 ? 4.768 29.788 4.142 1.00 24.34 258 SER A CA 1
ATOM 2000 C C . SER A 1 259 ? 5.673 30.280 3.022 1.00 22.25 258 SER A C 1
ATOM 2001 O O . SER A 1 259 ? 5.191 30.769 1.997 1.00 22.44 258 SER A O 1
ATOM 2004 N N . ILE A 1 260 ? 6.989 30.177 3.218 1.00 19.91 259 ILE A N 1
ATOM 2005 C CA . ILE A 1 260 ? 7.972 30.555 2.203 1.00 22.81 259 ILE A CA 1
ATOM 2006 C C . ILE A 1 260 ? 7.794 29.723 0.942 1.00 25.37 259 ILE A C 1
ATOM 2007 O O . ILE A 1 260 ? 7.842 30.239 -0.184 1.00 23.98 259 ILE A O 1
ATOM 2012 N N . LEU A 1 261 ? 7.629 28.412 1.108 1.00 24.01 260 LEU A N 1
ATOM 2013 C CA . LEU A 1 261 ? 7.419 27.544 -0.042 1.00 22.90 260 LEU A CA 1
ATOM 2014 C C . LEU A 1 261 ? 6.177 27.962 -0.809 1.00 23.84 260 LEU A C 1
ATOM 2015 O O . LEU A 1 261 ? 6.185 28.005 -2.043 1.00 23.95 260 LEU A O 1
ATOM 2020 N N . GLU A 1 262 ? 5.109 28.306 -0.097 1.00 23.90 261 GLU A N 1
ATOM 2021 C CA . GLU A 1 262 ? 3.917 28.788 -0.785 1.00 29.81 261 GLU A CA 1
ATOM 2022 C C . GLU A 1 262 ? 4.192 30.082 -1.540 1.00 27.62 261 GLU A C 1
ATOM 2023 O O . GLU A 1 262 ? 3.737 30.248 -2.674 1.00 27.04 261 GLU A O 1
ATOM 2029 N N . SER A 1 263 ? 4.942 31.005 -0.946 1.00 26.31 262 SER A N 1
ATOM 2030 C CA . SER A 1 263 ? 5.280 32.228 -1.674 1.00 27.90 262 SER A CA 1
ATOM 2031 C C . SER A 1 263 ? 6.131 31.929 -2.901 1.00 27.97 262 SER A C 1
ATOM 2032 O O . SER A 1 263 ? 5.976 32.565 -3.949 1.00 27.61 262 SER A O 1
ATOM 2035 N N . MET A 1 264 ? 7.045 30.967 -2.790 1.00 26.59 263 MET A N 1
ATOM 2036 C CA . MET A 1 264 ? 7.869 30.611 -3.936 1.00 23.85 263 MET A CA 1
ATOM 2037 C C . MET A 1 264 ? 7.031 29.953 -5.030 1.00 25.82 263 MET A C 1
ATOM 2038 O O . MET A 1 264 ? 7.302 30.134 -6.226 1.00 22.83 263 MET A O 1
ATOM 2043 N N . SER A 1 265 ? 5.998 29.195 -4.645 1.00 26.15 264 SER A N 1
ATOM 2044 C CA . SER A 1 265 ? 5.163 28.551 -5.659 1.00 27.15 264 SER A CA 1
ATOM 2045 C C . SER A 1 265 ? 4.270 29.546 -6.406 1.00 25.96 264 SER A C 1
ATOM 2046 O O . SER A 1 265 ? 3.689 29.184 -7.431 1.00 26.70 264 SER A O 1
ATOM 2049 N N . ASN A 1 266 ? 4.137 30.775 -5.921 1.00 23.10 265 ASN A N 1
ATOM 2050 C CA . ASN A 1 266 ? 3.410 31.816 -6.651 1.00 26.11 265 ASN A CA 1
ATOM 2051 C C . ASN A 1 266 ? 4.316 32.705 -7.489 1.00 26.25 265 ASN A C 1
ATOM 2052 O O . ASN A 1 266 ? 3.817 33.620 -8.150 1.00 28.39 265 ASN A O 1
ATOM 2057 N N . ASP A 1 267 ? 5.626 32.475 -7.461 1.00 23.56 266 ASP A N 1
ATOM 2058 C CA . ASP A 1 267 ? 6.595 33.258 -8.220 1.00 28.04 266 ASP A CA 1
ATOM 2059 C C . ASP A 1 267 ? 6.630 32.703 -9.642 1.00 32.42 266 ASP A C 1
ATOM 2060 O O . ASP A 1 267 ? 7.170 31.619 -9.879 1.00 28.47 266 ASP A O 1
ATOM 2065 N N . THR A 1 268 ? 6.062 33.445 -10.596 1.00 28.44 267 THR A N 1
ATOM 2066 C CA . THR A 1 268 ? 5.958 32.908 -11.950 1.00 25.71 267 THR A CA 1
ATOM 2067 C C . THR A 1 268 ? 7.315 32.844 -12.629 1.00 28.54 267 THR A C 1
ATOM 2068 O O . THR A 1 268 ? 7.475 32.110 -13.608 1.00 35.70 267 THR A O 1
ATOM 2072 N N . SER A 1 269 ? 8.305 33.574 -12.115 1.00 28.42 268 SER A N 1
ATOM 2073 C CA . SER A 1 269 ? 9.636 33.546 -12.709 1.00 32.52 268 SER A CA 1
ATOM 2074 C C . SER A 1 269 ? 10.464 32.363 -12.217 1.00 32.99 268 SER A C 1
ATOM 2075 O O . SER A 1 269 ? 11.511 32.060 -12.799 1.00 29.11 268 SER A O 1
ATOM 2078 N N . LEU A 1 270 ? 10.018 31.679 -11.166 1.00 25.37 269 LEU A N 1
ATOM 2079 C CA . LEU A 1 270 ? 10.887 30.691 -10.527 1.00 29.86 269 LEU A CA 1
ATOM 2080 C C . LEU A 1 270 ? 10.924 29.339 -11.239 1.00 26.72 269 LEU A C 1
ATOM 2081 O O . LEU A 1 270 ? 12.007 28.725 -11.271 1.00 26.69 269 LEU A O 1
ATOM 2086 N N . PRO A 1 271 ? 9.832 28.803 -11.794 1.00 28.96 270 PRO A N 1
ATOM 2087 C CA . PRO A 1 271 ? 9.975 27.543 -12.544 1.00 28.71 270 PRO A CA 1
ATOM 2088 C C . PRO A 1 271 ? 11.081 27.576 -13.592 1.00 32.23 270 PRO A C 1
ATOM 2089 O O . PRO A 1 271 ? 11.955 26.695 -13.576 1.00 28.88 270 PRO A O 1
ATOM 2093 N N . ASP A 1 272 ? 11.108 28.585 -14.469 1.00 29.61 271 ASP A N 1
ATOM 2094 C CA . ASP A 1 272 ? 12.161 28.634 -15.480 1.00 27.91 271 ASP A CA 1
ATOM 2095 C C . ASP A 1 272 ? 13.546 28.773 -14.847 1.00 25.88 271 ASP A C 1
ATOM 2096 O O . ASP A 1 272 ? 14.490 28.084 -15.246 1.00 27.86 271 ASP A O 1
ATOM 2101 N N . LYS A 1 273 ? 13.691 29.656 -13.856 1.00 29.52 272 LYS A N 1
ATOM 2102 C CA . LYS A 1 273 ? 15.000 29.858 -13.231 1.00 27.03 272 LYS A CA 1
ATOM 2103 C C . LYS A 1 273 ? 15.482 28.596 -12.520 1.00 21.99 272 LYS A C 1
ATOM 2104 O O . LYS A 1 273 ? 16.665 28.238 -12.601 1.00 22.82 272 LYS A O 1
ATOM 2110 N N . CYS A 1 274 ? 14.579 27.906 -11.826 1.00 24.46 273 CYS A N 1
ATOM 2111 C CA . CYS A 1 274 ? 14.984 26.722 -11.072 1.00 24.24 273 CYS A CA 1
ATOM 2112 C C . CYS A 1 274 ? 15.214 25.529 -11.993 1.00 26.71 273 CYS A C 1
ATOM 2113 O O . CYS A 1 274 ? 16.164 24.759 -11.800 1.00 25.17 273 CYS A O 1
ATOM 2116 N N . ASN A 1 275 ? 14.357 25.351 -13.001 1.00 25.00 274 ASN A N 1
ATOM 2117 C CA . ASN A 1 275 ? 14.574 24.230 -13.911 1.00 23.20 274 ASN A CA 1
ATOM 2118 C C . ASN A 1 275 ? 15.856 24.421 -14.706 1.00 26.01 274 ASN A C 1
ATOM 2119 O O . ASN A 1 275 ? 16.594 23.462 -14.941 1.00 25.17 274 ASN A O 1
ATOM 2124 N N . SER A 1 276 ? 16.152 25.655 -15.107 1.00 26.37 275 SER A N 1
ATOM 2125 C CA . SER A 1 276 ? 17.417 25.909 -15.786 1.00 25.70 275 SER A CA 1
ATOM 2126 C C . SER A 1 276 ? 18.589 25.608 -14.868 1.00 26.58 275 SER A C 1
ATOM 2127 O O . SER A 1 276 ? 19.596 25.033 -15.294 1.00 25.91 275 SER A O 1
ATOM 2130 N N . PHE A 1 277 ? 18.456 25.969 -13.600 1.00 26.90 276 PHE A N 1
ATOM 2131 C CA . PHE A 1 277 ? 19.496 25.656 -12.635 1.00 27.44 276 PHE A CA 1
ATOM 2132 C C . PHE A 1 277 ? 19.664 24.153 -12.407 1.00 22.98 276 PHE A C 1
ATOM 2133 O O . PHE A 1 277 ? 20.777 23.643 -12.396 1.00 28.14 276 PHE A O 1
ATOM 2141 N N . LEU A 1 278 ? 18.552 23.441 -12.275 1.00 23.64 277 LEU A N 1
ATOM 2142 C CA . LEU A 1 278 ? 18.587 22.003 -12.009 1.00 25.54 277 LEU A CA 1
ATOM 2143 C C . LEU A 1 278 ? 19.251 21.203 -13.117 1.00 28.65 277 LEU A C 1
ATOM 2144 O O . LEU A 1 278 ? 20.007 20.277 -12.857 1.00 29.78 277 LEU A O 1
ATOM 2149 N N . HIS A 1 279 ? 18.980 21.591 -14.357 1.00 28.76 278 HIS A N 1
ATOM 2150 C CA . HIS A 1 279 ? 19.508 20.902 -15.530 1.00 32.01 278 HIS A CA 1
ATOM 2151 C C . HIS A 1 279 ? 20.878 21.405 -15.980 1.00 31.08 278 HIS A C 1
ATOM 2152 O O . HIS A 1 279 ? 21.427 20.939 -16.967 1.00 27.09 278 HIS A O 1
ATOM 2159 N N . ASN A 1 280 ? 21.413 22.363 -15.238 1.00 27.31 279 ASN A N 1
ATOM 2160 C CA . ASN A 1 280 ? 22.699 22.971 -15.526 1.00 29.29 279 ASN A CA 1
ATOM 2161 C C . ASN A 1 280 ? 23.806 22.412 -14.634 1.00 29.77 279 ASN A C 1
ATOM 2162 O O . ASN A 1 280 ? 24.858 23.017 -14.500 1.00 25.45 279 ASN A O 1
ATOM 2167 N N . LYS A 1 281 ? 23.589 21.220 -14.079 1.00 27.65 280 LYS A N 1
ATOM 2168 C CA . LYS A 1 281 ? 24.542 20.607 -13.143 1.00 28.74 280 LYS A CA 1
ATOM 2169 C C . LYS A 1 281 ? 25.949 20.410 -13.699 1.00 27.89 280 LYS A C 1
ATOM 2170 O O . LYS A 1 281 ? 26.922 20.534 -12.969 1.00 25.11 280 LYS A O 1
ATOM 2176 N N . ALA A 1 282 ? 26.082 20.136 -14.990 1.00 23.56 281 ALA A N 1
ATOM 2177 C CA . ALA A 1 282 ? 27.406 19.984 -15.576 1.00 25.05 281 ALA A CA 1
ATOM 2178 C C . ALA A 1 282 ? 28.229 21.277 -15.405 1.00 27.06 281 ALA A C 1
ATOM 2179 O O . ALA A 1 282 ? 29.435 21.203 -15.252 1.00 29.68 281 ALA A O 1
ATOM 2181 N N . GLU A 1 283 ? 27.609 22.445 -15.562 1.00 25.72 282 GLU A N 1
ATOM 2182 C CA . GLU A 1 283 ? 28.273 23.717 -15.315 1.00 28.98 282 GLU A CA 1
ATOM 2183 C C . GLU A 1 283 ? 28.617 24.076 -13.843 1.00 29.53 282 GLU A C 1
ATOM 2184 O O . GLU A 1 283 ? 29.748 24.435 -13.556 1.00 33.93 282 GLU A O 1
ATOM 2190 N N . TRP A 1 284 ? 27.678 23.924 -12.907 1.00 28.59 283 TRP A N 1
ATOM 2191 C CA . TRP A 1 284 ? 27.941 24.317 -11.507 1.00 27.43 283 TRP A CA 1
ATOM 2192 C C . TRP A 1 284 ? 28.506 23.267 -10.552 1.00 30.73 283 TRP A C 1
ATOM 2193 O O . TRP A 1 284 ? 28.900 23.581 -9.437 1.00 30.37 283 TRP A O 1
ATOM 2204 N N . ARG A 1 285 ? 28.513 22.023 -10.985 1.00 28.25 284 ARG A N 1
ATOM 2205 C CA . ARG A 1 285 ? 29.107 20.940 -10.211 1.00 27.61 284 ARG A CA 1
ATOM 2206 C C . ARG A 1 285 ? 30.557 21.251 -9.867 1.00 29.33 284 ARG A C 1
ATOM 2207 O O . ARG A 1 285 ? 31.073 20.794 -8.841 1.00 29.25 284 ARG A O 1
ATOM 2215 N N . CYS A 1 286 ? 31.228 22.039 -10.711 1.00 29.86 285 CYS A N 1
ATOM 2216 C CA . CYS A 1 286 ? 32.627 22.374 -10.465 1.00 31.38 285 CYS A CA 1
ATOM 2217 C C . CYS A 1 286 ? 32.775 23.357 -9.310 1.00 31.45 285 CYS A C 1
ATOM 2218 O O . CYS A 1 286 ? 33.857 23.470 -8.725 1.00 30.31 285 CYS A O 1
ATOM 2221 N N . GLU A 1 287 ? 31.719 24.110 -8.992 1.00 26.14 286 GLU A N 1
ATOM 2222 C CA . GLU A 1 287 ? 31.790 25.022 -7.851 1.00 29.17 286 GLU A CA 1
ATOM 2223 C C . GLU A 1 287 ? 31.755 24.257 -6.536 1.00 29.99 286 GLU A C 1
ATOM 2224 O O . GLU A 1 287 ? 32.384 24.662 -5.550 1.00 26.55 286 GLU A O 1
ATOM 2230 N N . ILE A 1 288 ? 31.005 23.155 -6.495 1.00 30.11 287 ILE A N 1
ATOM 2231 C CA . ILE A 1 288 ? 30.981 22.314 -5.306 1.00 28.07 287 ILE A CA 1
ATOM 2232 C C . ILE A 1 288 ? 32.291 21.551 -5.180 1.00 28.40 287 ILE A C 1
ATOM 2233 O O . ILE A 1 288 ? 32.872 21.464 -4.094 1.00 28.64 287 ILE A O 1
ATOM 2238 N N . GLU A 1 289 ? 32.799 21.014 -6.290 1.00 27.86 288 GLU A N 1
ATOM 2239 C CA . GLU A 1 289 ? 34.038 20.243 -6.233 1.00 33.09 288 GLU A CA 1
ATOM 2240 C C . GLU A 1 289 ? 35.229 21.129 -5.885 1.00 34.46 288 GLU A C 1
ATOM 2241 O O . GLU A 1 289 ? 36.183 20.679 -5.240 1.00 31.73 288 GLU A O 1
ATOM 2247 N N . ALA A 1 290 ? 35.183 22.398 -6.276 1.00 33.85 289 ALA A N 1
ATOM 2248 C CA . ALA A 1 290 ? 36.278 23.293 -5.924 1.00 33.94 289 ALA A CA 1
ATOM 2249 C C . ALA A 1 290 ? 36.313 23.561 -4.422 1.00 38.12 289 ALA A C 1
ATOM 2250 O O . ALA A 1 290 ? 37.393 23.606 -3.819 1.00 31.91 289 ALA A O 1
ATOM 2252 N N . THR A 1 291 ? 35.145 23.746 -3.797 1.00 36.97 290 THR A N 1
ATOM 2253 C CA . THR A 1 291 ? 35.121 23.914 -2.344 1.00 34.67 290 THR A CA 1
ATOM 2254 C C . THR A 1 291 ? 35.665 22.677 -1.639 1.00 30.79 290 THR A C 1
ATOM 2255 O O . THR A 1 291 ? 36.451 22.790 -0.692 1.00 33.84 290 THR A O 1
ATOM 2259 N N . LEU A 1 292 ? 35.272 21.488 -2.101 1.00 30.55 291 LEU A N 1
ATOM 2260 C CA . LEU A 1 292 ? 35.751 20.252 -1.493 1.00 32.32 291 LEU A CA 1
ATOM 2261 C C . LEU A 1 292 ? 37.260 20.105 -1.623 1.00 35.76 291 LEU A C 1
ATOM 2262 O O . LEU A 1 292 ? 37.928 19.657 -0.686 1.00 36.50 291 LEU A O 1
ATOM 2267 N N . GLU A 1 293 ? 37.815 20.450 -2.786 1.00 35.05 292 GLU A N 1
ATOM 2268 C CA . GLU A 1 293 ? 39.266 20.421 -2.950 1.00 35.12 292 GLU A CA 1
ATOM 2269 C C . GLU A 1 293 ? 39.930 21.397 -2.002 1.00 31.83 292 GLU A C 1
ATOM 2270 O O . GLU A 1 293 ? 40.978 21.098 -1.422 1.00 34.13 292 GLU A O 1
ATOM 2276 N N . ARG A 1 294 ? 39.340 22.580 -1.851 1.00 33.55 293 ARG A N 1
ATOM 2277 C CA . ARG A 1 294 ? 39.895 23.580 -0.949 1.00 35.63 293 ARG A CA 1
ATOM 2278 C C . ARG A 1 294 ? 39.853 23.084 0.492 1.00 38.56 293 ARG A C 1
ATOM 2279 O O . ARG A 1 294 ? 40.854 23.148 1.214 1.00 38.94 293 ARG A O 1
ATOM 2287 N N . LEU A 1 295 ? 38.710 22.534 0.912 1.00 36.73 294 LEU A N 1
ATOM 2288 C CA . LEU A 1 295 ? 38.584 22.035 2.278 1.00 36.53 294 LEU A CA 1
ATOM 2289 C C . LEU A 1 295 ? 39.524 20.865 2.528 1.00 38.43 294 LEU A C 1
ATOM 2290 O O . LEU A 1 295 ? 40.119 20.759 3.606 1.00 42.15 294 LEU A O 1
ATOM 2295 N N . LYS A 1 296 ? 39.663 19.965 1.553 1.00 34.00 295 LYS A N 1
ATOM 2296 C CA . LYS A 1 296 ? 40.565 18.830 1.739 1.00 41.91 295 LYS A CA 1
ATOM 2297 C C . LYS A 1 296 ? 42.016 19.290 1.806 1.00 42.68 295 LYS A C 1
ATOM 2298 O O . LYS A 1 296 ? 42.797 18.796 2.628 1.00 43.11 295 LYS A O 1
ATOM 2304 N N . LYS A 1 297 ? 42.391 20.250 0.961 1.00 39.60 296 LYS A N 1
ATOM 2305 C CA . LYS A 1 297 ? 43.762 20.747 0.976 1.00 39.96 296 LYS A CA 1
ATOM 2306 C C . LYS A 1 297 ? 44.063 21.490 2.269 1.00 50.56 296 LYS A C 1
ATOM 2307 O O . LYS A 1 297 ? 45.159 21.360 2.827 1.00 52.22 296 LYS A O 1
ATOM 2309 N N . LEU A 1 298 ? 43.099 22.264 2.772 1.00 46.88 297 LEU A N 1
ATOM 2310 C CA . LEU A 1 298 ? 43.341 23.007 4.007 1.00 52.38 297 LEU A CA 1
ATOM 2311 C C . LEU A 1 298 ? 43.584 22.064 5.181 1.00 56.83 297 LEU A C 1
ATOM 2312 O O . LEU A 1 298 ? 44.360 22.379 6.093 1.00 54.96 297 LEU A O 1
ATOM 2314 N N . GLU A 1 299 ? 42.940 20.896 5.178 1.00 52.20 298 GLU A N 1
ATOM 2315 C CA . GLU A 1 299 ? 43.218 19.941 6.242 1.00 55.50 298 GLU A CA 1
ATOM 2316 C C . GLU A 1 299 ? 44.654 19.455 6.172 1.00 60.06 298 GLU A C 1
ATOM 2317 O O . GLU A 1 299 ? 45.317 19.297 7.207 1.00 61.22 298 GLU A O 1
ATOM 2323 N N . ARG A 1 300 ? 45.154 19.237 4.961 1.00 56.25 299 ARG A N 1
ATOM 2324 C CA . ARG A 1 300 ? 46.559 18.932 4.745 1.00 57.27 299 ARG A CA 1
ATOM 2325 C C . ARG A 1 300 ? 47.441 20.118 5.131 1.00 61.21 299 ARG A C 1
ATOM 2326 O O . ARG A 1 300 ? 47.601 20.435 6.313 1.00 63.53 299 ARG A O 1
#